Protein AF-A0AAV1I0J7-F1 (afdb_monomer_lite)

Structure (mmCIF, N/CA/C/O backbone):
data_AF-A0AAV1I0J7-F1
#
_entry.id   AF-A0AAV1I0J7-F1
#
loop_
_atom_site.group_PDB
_atom_site.id
_atom_site.type_symbol
_atom_site.label_atom_id
_atom_site.label_alt_id
_atom_site.label_comp_id
_atom_site.label_asym_id
_atom_site.label_entity_id
_atom_site.label_seq_id
_atom_site.pdbx_PDB_ins_code
_atom_site.Cartn_x
_atom_site.Cartn_y
_atom_site.Cartn_z
_atom_site.occupancy
_atom_site.B_iso_or_equiv
_atom_site.auth_seq_id
_atom_site.auth_comp_id
_atom_site.auth_asym_id
_atom_site.auth_atom_id
_atom_site.pdbx_PDB_model_num
ATOM 1 N N . MET A 1 1 ? 27.966 -8.953 -46.026 1.00 36.69 1 MET A N 1
ATOM 2 C CA . MET A 1 1 ? 26.940 -7.967 -46.433 1.00 36.69 1 MET A CA 1
ATOM 3 C C . MET A 1 1 ? 25.623 -8.701 -46.604 1.00 36.69 1 MET A C 1
ATOM 5 O O . MET A 1 1 ? 25.497 -9.375 -47.604 1.00 36.69 1 MET A O 1
ATOM 9 N N . TRP A 1 2 ? 24.710 -8.635 -45.634 1.00 26.44 2 TRP A N 1
ATOM 10 C CA . TRP A 1 2 ? 23.251 -8.721 -45.827 1.00 26.44 2 TRP A CA 1
ATOM 11 C C . TRP A 1 2 ? 22.596 -8.223 -44.525 1.00 26.44 2 TRP A C 1
ATOM 13 O O . TRP A 1 2 ? 22.422 -8.934 -43.545 1.00 26.44 2 TRP A O 1
ATOM 23 N N . LEU A 1 3 ? 22.458 -6.899 -44.524 1.00 30.62 3 LEU A N 1
ATOM 24 C CA . LEU A 1 3 ? 21.579 -5.991 -43.790 1.00 30.62 3 LEU A CA 1
ATOM 25 C C . LEU A 1 3 ? 20.693 -6.533 -42.649 1.00 30.62 3 LEU A C 1
ATOM 27 O O . LEU A 1 3 ? 19.705 -7.232 -42.850 1.00 30.62 3 LEU A O 1
ATOM 31 N N . LEU A 1 4 ? 21.017 -6.012 -41.462 1.00 37.34 4 LEU A N 1
ATOM 32 C CA . LEU A 1 4 ? 20.134 -5.556 -40.384 1.00 37.34 4 LEU A CA 1
ATOM 33 C C . LEU A 1 4 ? 18.672 -5.315 -40.823 1.00 37.34 4 LEU A C 1
ATOM 35 O O . LEU A 1 4 ? 18.365 -4.292 -41.434 1.00 37.34 4 LEU A O 1
ATOM 39 N N . ARG A 1 5 ? 17.749 -6.196 -40.419 1.00 31.19 5 ARG A N 1
ATOM 40 C CA . ARG A 1 5 ? 16.344 -5.813 -40.218 1.00 31.19 5 ARG A CA 1
ATOM 41 C C . ARG A 1 5 ? 16.178 -5.406 -38.763 1.00 31.19 5 ARG A C 1
ATOM 43 O O . ARG A 1 5 ? 16.272 -6.238 -37.865 1.00 31.19 5 ARG A O 1
ATOM 50 N N . GLY A 1 6 ? 15.972 -4.108 -38.553 1.00 31.67 6 GLY A N 1
ATOM 51 C CA . GLY A 1 6 ? 15.554 -3.565 -37.272 1.00 31.67 6 GLY A CA 1
ATOM 52 C C . GLY A 1 6 ? 14.236 -4.206 -36.859 1.00 31.67 6 GLY A C 1
ATOM 53 O O . GLY A 1 6 ? 13.225 -4.064 -37.543 1.00 31.67 6 GLY A O 1
ATOM 54 N N . SER A 1 7 ? 14.260 -4.928 -35.743 1.00 32.19 7 SER A N 1
ATOM 55 C CA . SER A 1 7 ? 13.057 -5.276 -35.003 1.00 32.19 7 SER A CA 1
ATOM 56 C C . SER A 1 7 ? 12.466 -3.973 -34.478 1.00 32.19 7 SER A C 1
ATOM 58 O O . SER A 1 7 ? 12.979 -3.394 -33.517 1.00 32.19 7 SER A O 1
ATOM 60 N N . HIS A 1 8 ? 11.443 -3.479 -35.167 1.00 31.41 8 HIS A N 1
ATOM 61 C CA . HIS A 1 8 ? 10.572 -2.433 -34.661 1.00 31.41 8 HIS A CA 1
ATOM 62 C C . HIS A 1 8 ? 10.129 -2.797 -33.236 1.00 31.41 8 HIS A C 1
ATOM 64 O O . HIS A 1 8 ? 9.762 -3.942 -32.973 1.00 31.41 8 HIS A O 1
ATOM 70 N N . ASP A 1 9 ? 10.206 -1.823 -32.325 1.00 36.09 9 ASP A N 1
ATOM 71 C CA . ASP A 1 9 ? 9.543 -1.843 -31.022 1.00 36.09 9 ASP A CA 1
ATOM 72 C C . ASP A 1 9 ? 8.027 -2.017 -31.259 1.00 36.09 9 ASP A C 1
ATOM 74 O O . ASP A 1 9 ? 7.274 -1.044 -31.295 1.00 36.09 9 ASP A O 1
ATOM 78 N N . GLU A 1 10 ? 7.558 -3.251 -31.451 1.00 32.31 10 GLU A N 1
ATOM 79 C CA . GLU A 1 10 ? 6.153 -3.572 -31.235 1.00 32.31 10 GLU A CA 1
ATOM 80 C C . GLU A 1 10 ? 5.921 -3.508 -29.726 1.00 32.31 10 GLU A C 1
ATOM 82 O O . GLU A 1 10 ? 6.266 -4.412 -28.961 1.00 32.31 10 GLU A O 1
ATOM 87 N N . GLU A 1 11 ? 5.358 -2.385 -29.276 1.00 37.00 11 GLU A N 1
ATOM 88 C CA . GLU A 1 11 ? 4.580 -2.360 -28.047 1.00 37.00 11 GLU A CA 1
ATOM 89 C C . GLU A 1 11 ? 3.632 -3.557 -28.091 1.00 37.00 11 GLU A C 1
ATOM 91 O O . GLU A 1 11 ? 2.665 -3.560 -28.852 1.00 37.00 11 GLU A O 1
ATOM 96 N N . VAL A 1 12 ? 3.901 -4.573 -27.269 1.00 35.97 12 VAL A N 1
ATOM 97 C CA . VAL A 1 12 ? 2.934 -5.626 -26.967 1.00 35.97 12 VAL A CA 1
ATOM 98 C C . VAL A 1 12 ? 1.744 -4.936 -26.298 1.00 35.97 12 VAL A C 1
ATOM 100 O O . VAL A 1 12 ? 1.682 -4.798 -25.072 1.00 35.97 12 VAL A O 1
ATOM 103 N N . ARG A 1 13 ? 0.817 -4.433 -27.121 1.00 38.06 13 ARG A N 1
ATOM 104 C CA . ARG A 1 13 ? -0.533 -4.063 -26.719 1.00 38.06 13 ARG A CA 1
ATOM 105 C C . ARG A 1 13 ? -1.178 -5.366 -26.296 1.00 38.06 13 ARG A C 1
ATOM 107 O O . ARG A 1 13 ? -1.656 -6.133 -27.125 1.00 38.06 13 ARG A O 1
ATOM 114 N N . LEU A 1 14 ? -1.130 -5.642 -24.997 1.00 44.22 14 LEU A N 1
ATOM 115 C CA . LEU A 1 14 ? -1.990 -6.664 -24.427 1.00 44.22 14 LEU A CA 1
ATOM 116 C C . LEU A 1 14 ? -3.421 -6.315 -24.856 1.00 44.22 14 LEU A C 1
ATOM 118 O O . LEU A 1 14 ? -3.793 -5.141 -24.739 1.00 44.22 14 LEU A O 1
ATOM 122 N N . PRO A 1 15 ? -4.190 -7.274 -25.396 1.00 39.62 15 PRO A N 1
ATOM 123 C CA . PRO A 1 15 ? -5.566 -7.014 -25.767 1.00 39.62 15 PRO A CA 1
ATOM 124 C C . PRO A 1 15 ? -6.278 -6.466 -24.532 1.00 39.62 15 PRO A C 1
ATOM 126 O O . PRO A 1 15 ? -6.319 -7.113 -23.485 1.00 39.62 15 PRO A O 1
ATOM 129 N N . VAL A 1 16 ? -6.779 -5.235 -24.643 1.00 48.56 16 VAL A N 1
ATOM 130 C CA . VAL A 1 16 ? -7.761 -4.716 -23.693 1.00 48.56 16 VAL A CA 1
ATOM 131 C C . VAL A 1 16 ? -8.901 -5.732 -23.723 1.00 48.56 16 VAL A C 1
ATOM 133 O O . VAL A 1 16 ? -9.311 -6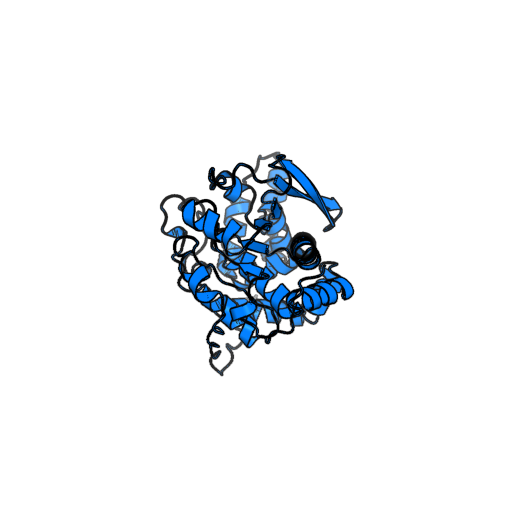.099 -24.829 1.00 48.56 16 VAL A O 1
ATOM 136 N N . PRO A 1 17 ? -9.357 -6.267 -22.577 1.00 44.06 17 PRO A N 1
ATOM 137 C CA . PRO A 1 17 ? -10.441 -7.237 -22.583 1.00 44.06 17 PRO A CA 1
ATOM 138 C C . PRO A 1 17 ? -11.595 -6.690 -23.428 1.00 44.06 17 PRO A C 1
ATOM 140 O O . PRO A 1 17 ? -11.995 -5.539 -23.272 1.00 44.06 17 PRO A O 1
ATOM 143 N N . ALA A 1 18 ? -12.081 -7.509 -24.366 1.00 44.94 18 ALA A N 1
ATOM 144 C CA . ALA A 1 18 ? -13.156 -7.141 -25.289 1.00 44.94 18 ALA A CA 1
ATOM 145 C C . ALA A 1 18 ? -14.482 -6.845 -24.561 1.00 44.94 18 ALA A C 1
ATOM 147 O O . ALA A 1 18 ? -15.392 -6.264 -25.144 1.00 44.94 18 ALA A O 1
ATOM 148 N N . VAL A 1 19 ? -14.573 -7.229 -23.285 1.00 47.84 19 VAL A N 1
ATOM 149 C CA . VAL A 1 19 ? -15.673 -6.899 -22.385 1.00 47.84 19 VAL A CA 1
ATOM 150 C C . VAL A 1 19 ? -15.264 -5.677 -21.554 1.00 47.84 19 VAL A C 1
ATOM 152 O O . VAL A 1 19 ? -14.222 -5.732 -20.890 1.00 47.84 19 VAL A O 1
ATOM 155 N N . PRO A 1 20 ? -16.043 -4.578 -21.575 1.00 60.25 20 PRO A N 1
ATOM 156 C CA . PRO A 1 20 ? -15.829 -3.447 -20.684 1.00 60.25 20 PRO A CA 1
ATOM 157 C C . PRO A 1 20 ? -15.766 -3.932 -19.237 1.00 60.25 20 PRO A C 1
ATOM 159 O O . PRO A 1 20 ? -16.572 -4.759 -18.819 1.00 60.25 20 PRO A O 1
ATOM 162 N N . PHE A 1 21 ? -14.800 -3.429 -18.473 1.00 68.56 21 PHE A N 1
ATOM 163 C CA . PHE A 1 21 ? -14.796 -3.661 -17.037 1.00 68.56 21 PHE A CA 1
ATOM 164 C C . PHE A 1 21 ? -16.047 -3.004 -16.442 1.00 68.56 21 PHE A C 1
ATOM 166 O O . PHE A 1 21 ? -16.192 -1.785 -16.526 1.00 68.56 21 PHE A O 1
ATOM 173 N N . GLU A 1 22 ? -16.948 -3.809 -15.889 1.00 77.00 22 GLU A N 1
ATOM 174 C CA . GLU A 1 22 ? -18.163 -3.320 -15.247 1.00 77.00 22 GLU A CA 1
ATOM 175 C C . GLU A 1 22 ? -17.810 -2.831 -13.837 1.00 77.00 22 GLU A C 1
ATOM 177 O O . GLU A 1 22 ? -17.341 -3.599 -12.995 1.00 77.00 22 GLU A O 1
ATOM 182 N N . GLU A 1 23 ? -17.943 -1.522 -13.612 1.00 79.56 23 GLU A N 1
ATOM 183 C CA . GLU A 1 23 ? -17.658 -0.909 -12.315 1.00 79.56 23 GLU A CA 1
ATOM 184 C C . GLU A 1 23 ? -18.733 -1.328 -11.301 1.00 79.56 23 GLU A C 1
ATOM 186 O O . GLU A 1 23 ? -19.925 -1.105 -11.510 1.00 79.56 23 GLU A O 1
ATOM 191 N N . VAL A 1 24 ? -18.306 -1.917 -10.184 1.00 84.94 24 VAL A N 1
ATOM 192 C CA . VAL A 1 24 ? -19.196 -2.308 -9.087 1.00 84.94 24 VAL A CA 1
ATOM 193 C C . VAL A 1 24 ? -19.423 -1.099 -8.181 1.00 84.94 24 VAL A C 1
ATOM 195 O O . VAL A 1 24 ? -18.472 -0.461 -7.718 1.00 84.94 24 VAL A O 1
ATOM 198 N N . ALA A 1 25 ? -20.691 -0.776 -7.921 1.00 86.62 25 ALA A N 1
ATOM 199 C CA . ALA A 1 25 ? -21.055 0.304 -7.010 1.00 86.62 25 ALA A CA 1
ATOM 200 C C . ALA A 1 25 ? -20.568 0.007 -5.575 1.00 86.62 25 ALA A C 1
ATOM 202 O O . ALA A 1 25 ? -20.603 -1.148 -5.143 1.00 86.62 25 ALA A O 1
ATOM 203 N N . PRO A 1 26 ? -20.131 1.027 -4.812 1.00 88.00 26 PRO A N 1
ATOM 204 C CA . PRO A 1 26 ? -19.704 0.821 -3.435 1.00 88.00 26 PRO A CA 1
ATOM 205 C C . PRO A 1 26 ? -20.870 0.347 -2.564 1.00 88.00 26 PRO A C 1
ATOM 207 O O . PRO A 1 26 ? -21.997 0.829 -2.689 1.00 88.00 26 PRO A O 1
ATOM 210 N N . ILE A 1 27 ? -20.574 -0.565 -1.643 1.00 89.94 27 ILE A N 1
ATOM 211 C CA . ILE A 1 27 ? -21.533 -1.036 -0.643 1.00 89.94 27 ILE A CA 1
ATOM 212 C C . ILE A 1 27 ? -21.792 0.110 0.338 1.00 89.94 27 ILE A C 1
ATOM 214 O O . ILE A 1 27 ? -20.838 0.700 0.849 1.00 89.94 27 ILE A O 1
ATOM 218 N N . SER A 1 28 ? -23.064 0.417 0.609 1.00 90.12 28 SER A N 1
ATOM 219 C CA . SER A 1 28 ? -23.415 1.399 1.639 1.00 90.12 28 SER A CA 1
ATOM 220 C C . SER A 1 28 ? -23.172 0.824 3.031 1.00 90.12 28 SER A C 1
ATOM 222 O O . SER A 1 28 ? -23.538 -0.319 3.318 1.00 90.12 28 SER A O 1
ATOM 224 N N . LEU A 1 29 ? -22.547 1.623 3.889 1.00 91.19 29 LEU A N 1
ATOM 225 C CA . LEU A 1 29 ? -22.103 1.228 5.215 1.00 91.19 29 LEU A CA 1
ATOM 226 C C . LEU A 1 29 ? -22.780 2.054 6.317 1.00 91.19 29 LEU A C 1
ATOM 228 O O . LEU A 1 29 ? -23.106 3.227 6.118 1.00 91.19 29 LEU A O 1
ATOM 232 N N . PRO A 1 30 ? -22.905 1.504 7.541 1.00 86.06 30 PRO A N 1
ATOM 233 C CA . PRO A 1 30 ? -23.461 2.236 8.681 1.00 86.06 30 PRO A CA 1
ATOM 234 C C . PRO A 1 30 ? -22.705 3.530 9.022 1.00 86.06 30 PRO A C 1
ATOM 236 O O . PRO A 1 30 ? -23.296 4.480 9.535 1.00 86.06 30 PRO A O 1
ATOM 239 N N . ASN A 1 31 ? -21.401 3.580 8.736 1.00 85.25 31 ASN A N 1
ATOM 240 C CA . ASN A 1 31 ? -20.538 4.726 9.017 1.00 85.25 31 ASN A CA 1
ATOM 241 C C . ASN A 1 31 ? -20.449 5.739 7.860 1.00 85.25 31 ASN A C 1
ATOM 243 O O . ASN A 1 31 ? -19.751 6.742 8.012 1.00 85.25 31 ASN A O 1
ATOM 247 N N . ASP A 1 32 ? -21.181 5.551 6.752 1.00 86.19 32 ASP A N 1
ATOM 248 C CA . ASP A 1 32 ? -21.145 6.450 5.585 1.00 86.19 32 ASP A CA 1
ATOM 249 C C . ASP A 1 32 ? -21.433 7.910 5.956 1.00 86.19 32 ASP A C 1
ATOM 251 O O . ASP A 1 32 ? -20.795 8.827 5.446 1.00 86.19 32 ASP A O 1
ATOM 255 N N . ARG A 1 33 ? -22.351 8.147 6.901 1.00 82.88 33 ARG A N 1
ATOM 256 C CA . ARG A 1 33 ? -22.665 9.509 7.366 1.00 82.88 33 ARG A CA 1
ATOM 257 C C . ARG A 1 33 ? -21.471 10.199 8.021 1.00 82.88 33 ARG A C 1
ATOM 259 O O . ARG A 1 33 ? -21.319 11.404 7.866 1.00 82.88 33 ARG A O 1
ATOM 266 N N . VAL A 1 34 ? -20.645 9.450 8.753 1.00 82.12 34 VAL A N 1
ATOM 267 C CA . VAL A 1 34 ? -19.447 9.983 9.420 1.00 82.12 34 VAL A CA 1
ATOM 268 C C . VAL A 1 34 ? -18.333 10.180 8.397 1.00 82.12 34 VAL A C 1
ATOM 270 O O . VAL A 1 34 ? -17.681 11.218 8.389 1.00 82.12 34 VAL A O 1
ATOM 273 N N . THR A 1 35 ? -18.145 9.231 7.477 1.00 82.69 35 THR A N 1
ATOM 274 C CA . THR A 1 35 ? -17.102 9.350 6.446 1.00 82.69 35 THR A CA 1
ATOM 275 C C . THR A 1 35 ? -17.375 10.497 5.467 1.00 82.69 35 THR A C 1
ATOM 277 O O . THR A 1 35 ? -16.435 11.162 5.039 1.00 82.69 35 THR A O 1
ATOM 280 N N . GLN A 1 36 ? -18.645 10.807 5.183 1.00 83.62 36 GLN A N 1
ATOM 281 C CA . GLN A 1 36 ? -19.048 11.965 4.374 1.00 83.62 36 GLN A CA 1
ATOM 282 C C . GLN A 1 36 ? -18.713 13.319 5.021 1.00 83.62 36 GLN A C 1
ATOM 284 O O . GLN A 1 36 ? -18.560 14.305 4.302 1.00 83.62 36 GLN A O 1
ATOM 289 N N . GLN A 1 37 ? -18.564 13.384 6.350 1.00 83.94 37 GLN A N 1
ATOM 290 C CA . GLN A 1 37 ? -18.159 14.612 7.049 1.00 83.94 37 GLN A CA 1
ATOM 291 C C . GLN A 1 37 ? -16.670 14.935 6.849 1.00 83.94 37 GLN A C 1
ATOM 293 O O . GLN A 1 37 ? -16.276 16.088 6.990 1.00 83.94 37 GLN A O 1
ATOM 298 N N . LEU A 1 38 ? -15.854 13.950 6.454 1.00 84.81 38 LEU A N 1
ATOM 299 C CA . LEU A 1 38 ? -14.406 14.075 6.239 1.00 84.81 38 LEU A CA 1
ATOM 300 C C . LEU A 1 38 ? -14.057 14.596 4.832 1.00 84.81 38 LEU A C 1
ATOM 302 O O . LEU A 1 38 ? -13.140 14.104 4.173 1.00 84.81 38 LEU A O 1
ATOM 306 N N . SER A 1 39 ? -14.822 15.570 4.341 1.00 81.25 39 SER A N 1
ATOM 307 C CA . SER A 1 39 ? -14.752 16.059 2.958 1.00 81.25 39 SER A CA 1
ATOM 308 C C . SER A 1 39 ? -13.403 16.686 2.561 1.00 81.25 39 SER A C 1
ATOM 310 O O . SER A 1 39 ? -13.023 16.614 1.387 1.00 81.25 39 SER A O 1
ATOM 312 N N . SER A 1 40 ? -12.646 17.260 3.505 1.00 85.25 40 SER A N 1
ATOM 313 C CA . SER A 1 40 ? -11.303 17.796 3.239 1.00 85.25 40 SER A CA 1
ATOM 314 C C . SER A 1 40 ? -10.230 16.704 3.208 1.00 85.25 40 SER A C 1
ATOM 316 O O . SER A 1 40 ? -9.230 16.845 2.490 1.00 85.25 40 SER A O 1
ATOM 318 N N . ILE A 1 41 ? -10.452 15.581 3.908 1.00 89.44 41 ILE A N 1
ATOM 319 C CA . ILE A 1 41 ? -9.616 14.387 3.787 1.00 89.44 41 ILE A CA 1
ATOM 320 C C . ILE A 1 41 ? -9.976 13.709 2.466 1.00 89.44 41 ILE A C 1
ATOM 322 O O . ILE A 1 41 ? -10.805 12.805 2.369 1.00 89.44 41 ILE A O 1
ATOM 326 N N . ARG A 1 42 ? -9.329 14.171 1.397 1.00 90.31 42 ARG A N 1
ATOM 327 C CA . ARG A 1 42 ? -9.601 13.678 0.047 1.00 90.31 42 ARG A CA 1
ATOM 328 C C . ARG A 1 42 ? -9.441 12.166 -0.038 1.00 90.31 42 ARG A C 1
ATOM 330 O O . ARG A 1 42 ? -8.561 11.571 0.587 1.00 90.31 42 ARG A O 1
ATOM 337 N N . ASN A 1 43 ? -10.246 11.558 -0.907 1.00 92.38 43 ASN A N 1
ATOM 338 C CA . ASN A 1 43 ? -10.171 10.132 -1.223 1.00 92.38 43 ASN A CA 1
ATOM 339 C C . ASN A 1 43 ? -10.369 9.207 -0.004 1.00 92.38 43 ASN A C 1
ATOM 341 O O . ASN A 1 43 ? -9.964 8.043 -0.054 1.00 92.38 43 ASN A O 1
ATOM 345 N N . PHE A 1 44 ? -10.953 9.723 1.081 1.00 94.44 44 PHE A N 1
ATOM 346 C CA . PHE A 1 44 ? -11.252 8.964 2.285 1.00 94.44 44 PHE A CA 1
ATOM 347 C C . PHE A 1 44 ? -12.390 7.972 2.040 1.00 94.44 44 PHE A C 1
ATOM 349 O O . PHE A 1 44 ? -13.410 8.323 1.448 1.00 94.44 44 PHE A O 1
ATOM 356 N N . ARG A 1 45 ? -12.209 6.727 2.483 1.00 94.44 45 ARG A N 1
ATOM 357 C CA . ARG A 1 45 ? -13.268 5.712 2.536 1.00 94.44 45 ARG A CA 1
ATOM 358 C C . ARG A 1 45 ? -12.886 4.542 3.430 1.00 94.44 45 ARG A C 1
ATOM 360 O O . ARG A 1 45 ? -11.707 4.227 3.599 1.00 94.44 45 ARG A O 1
ATOM 367 N N . ASP A 1 46 ? -13.914 3.866 3.918 1.00 96.50 46 ASP A N 1
ATOM 368 C CA . ASP A 1 46 ? -13.816 2.552 4.543 1.00 96.50 46 ASP A CA 1
ATOM 369 C C . ASP A 1 46 ? -13.606 1.472 3.473 1.00 96.50 46 ASP A C 1
ATOM 371 O O . ASP A 1 46 ? -14.313 1.442 2.456 1.00 96.50 46 ASP A O 1
ATOM 375 N N . LEU A 1 47 ? -12.635 0.583 3.688 1.00 96.06 47 LEU A N 1
ATOM 376 C CA . LEU A 1 47 ? -12.340 -0.494 2.746 1.00 96.06 47 LEU A CA 1
ATOM 377 C C . LEU A 1 47 ? -13.448 -1.562 2.710 1.00 96.06 47 LEU A C 1
ATOM 379 O O . LEU A 1 47 ? -13.570 -2.266 1.708 1.00 96.06 47 LEU A O 1
ATOM 383 N N . ALA A 1 48 ? -14.303 -1.639 3.736 1.00 96.25 48 ALA A N 1
ATOM 384 C CA . ALA A 1 48 ? -15.498 -2.486 3.737 1.00 96.25 48 ALA A CA 1
ATOM 385 C C . ALA A 1 48 ? -16.489 -2.127 2.622 1.00 96.25 48 ALA A C 1
ATOM 387 O O . ALA A 1 48 ? -17.225 -2.988 2.147 1.00 96.25 48 ALA A O 1
ATOM 388 N N . SER A 1 49 ? -16.449 -0.890 2.113 1.00 95.19 49 SER A N 1
ATOM 389 C CA . SER A 1 49 ? -17.309 -0.472 0.996 1.00 95.19 49 SER A CA 1
ATOM 390 C C . SER A 1 49 ? -16.943 -1.154 -0.329 1.00 95.19 49 SER A C 1
ATOM 392 O O . SER A 1 49 ? -17.699 -1.058 -1.293 1.00 95.19 49 SER A O 1
ATOM 394 N N . ALA A 1 50 ? -15.786 -1.822 -0.388 1.00 94.12 50 ALA A N 1
ATOM 395 C CA . ALA A 1 50 ? -15.334 -2.593 -1.540 1.00 94.12 50 ALA A CA 1
ATOM 396 C C . ALA A 1 50 ? -15.629 -4.093 -1.421 1.00 94.12 50 ALA A C 1
ATOM 398 O O . ALA A 1 50 ? -15.662 -4.777 -2.433 1.00 94.12 50 ALA A O 1
ATOM 399 N N . CYS A 1 51 ? -15.795 -4.636 -0.212 1.00 90.44 51 CYS A N 1
ATOM 400 C CA . CYS A 1 51 ? -15.990 -6.070 -0.022 1.00 90.44 51 CYS A CA 1
ATOM 401 C C . CYS A 1 51 ? -16.798 -6.350 1.246 1.00 90.44 51 CYS A C 1
ATOM 403 O O . CYS A 1 51 ? -16.365 -6.016 2.348 1.00 90.44 51 CYS A O 1
ATOM 405 N N . THR A 1 52 ? -17.920 -7.058 1.094 1.00 88.44 52 THR A N 1
ATOM 406 C CA . THR A 1 52 ? -18.840 -7.417 2.191 1.00 88.44 52 THR A CA 1
ATOM 407 C C . THR A 1 52 ? -18.211 -8.299 3.267 1.00 88.44 52 THR A C 1
ATOM 409 O O . THR A 1 52 ? -18.750 -8.404 4.364 1.00 88.44 52 THR A O 1
ATOM 412 N N . SER A 1 53 ? -17.082 -8.949 2.973 1.00 91.31 53 SER A N 1
ATOM 413 C CA . SER A 1 53 ? -16.380 -9.772 3.957 1.00 91.31 53 SER A CA 1
ATOM 414 C C . SER A 1 53 ? -15.659 -8.943 5.023 1.00 91.31 53 SER A C 1
ATOM 416 O O . SER A 1 53 ? -15.335 -9.481 6.073 1.00 91.31 53 SER A O 1
ATOM 418 N N . ILE A 1 54 ? -15.394 -7.656 4.788 1.00 95.75 54 ILE A N 1
ATOM 419 C CA . ILE A 1 54 ? -14.715 -6.795 5.759 1.00 95.75 54 ILE A CA 1
ATOM 420 C C . ILE A 1 54 ? -15.765 -6.141 6.659 1.00 95.75 54 ILE A C 1
ATOM 422 O O . ILE A 1 54 ? -16.738 -5.559 6.184 1.00 95.75 54 ILE A O 1
ATOM 426 N N . THR A 1 55 ? -15.545 -6.201 7.971 1.00 95.38 55 THR A N 1
ATOM 427 C CA . THR A 1 55 ? -16.387 -5.516 8.954 1.00 95.38 55 THR A CA 1
ATOM 428 C C . THR A 1 55 ? -16.190 -4.001 8.830 1.00 95.38 55 THR A C 1
ATOM 430 O O . THR A 1 55 ? -15.043 -3.541 8.904 1.00 95.38 55 THR A O 1
ATOM 433 N N . PRO A 1 56 ? -17.268 -3.208 8.694 1.00 95.56 56 PRO A N 1
ATOM 434 C CA . PRO A 1 56 ? -17.169 -1.753 8.641 1.00 95.56 56 PRO A CA 1
ATOM 435 C C . PRO A 1 56 ? -16.492 -1.172 9.886 1.00 95.56 56 PRO A C 1
ATOM 437 O O . PRO A 1 56 ? -16.670 -1.660 11.002 1.00 95.56 56 PRO A O 1
ATOM 440 N N . GLY A 1 57 ? -15.726 -0.104 9.695 1.00 94.19 57 GLY A N 1
ATOM 441 C CA . GLY A 1 57 ? -15.087 0.668 10.755 1.00 94.19 57 GLY A CA 1
ATOM 442 C C . GLY A 1 57 ? -13.707 0.172 11.184 1.00 94.19 57 GLY A C 1
ATOM 443 O O . GLY A 1 57 ? -13.122 0.749 12.092 1.00 94.19 57 GLY A O 1
ATOM 444 N N . LYS A 1 58 ? -13.172 -0.888 10.568 1.00 94.25 58 LYS A N 1
ATOM 445 C CA . LYS A 1 58 ? -11.880 -1.478 10.968 1.00 94.25 58 LYS A CA 1
ATOM 446 C C . LYS A 1 58 ? -10.688 -0.918 10.203 1.00 94.25 58 LYS A C 1
ATOM 448 O O . LYS A 1 58 ? -9.596 -0.804 10.757 1.00 94.25 58 LYS A O 1
ATOM 453 N N . ILE A 1 59 ? -10.870 -0.603 8.925 1.00 97.31 59 ILE A N 1
ATOM 454 C CA . ILE A 1 59 ? -9.764 -0.212 8.061 1.00 97.31 59 ILE A CA 1
ATOM 455 C C . ILE A 1 59 ? -10.199 0.834 7.040 1.00 97.31 59 ILE A C 1
ATOM 457 O O . ILE A 1 59 ? -11.134 0.645 6.264 1.00 97.31 59 ILE A O 1
ATOM 461 N N . PHE A 1 60 ? -9.459 1.934 7.010 1.00 97.75 60 PHE A N 1
ATOM 462 C CA . PHE A 1 60 ? -9.728 3.067 6.141 1.00 97.75 60 PHE A CA 1
ATOM 463 C C . PHE A 1 60 ? -8.523 3.377 5.260 1.00 97.75 60 PHE A C 1
ATOM 465 O O . PHE A 1 60 ? -7.367 3.102 5.596 1.00 97.75 60 PHE A O 1
ATOM 472 N N . ARG A 1 61 ? -8.800 4.007 4.122 1.00 97.25 61 ARG A N 1
ATOM 473 C CA . ARG A 1 61 ? -7.784 4.545 3.217 1.00 97.25 61 ARG A CA 1
ATOM 474 C C . ARG A 1 61 ? -8.102 5.985 2.858 1.00 97.25 61 ARG A C 1
ATOM 476 O O . ARG A 1 61 ? -9.272 6.334 2.729 1.00 97.25 61 ARG A O 1
ATOM 483 N N . CYS A 1 62 ? -7.076 6.804 2.647 1.00 95.50 62 CYS A N 1
ATOM 484 C CA . CYS A 1 62 ? -7.253 8.203 2.250 1.00 95.50 62 CYS A CA 1
ATOM 485 C C . CYS A 1 62 ? -6.025 8.814 1.558 1.00 95.50 62 CYS A C 1
ATOM 487 O O . CYS A 1 62 ? -4.983 8.166 1.405 1.00 95.50 62 CYS A O 1
ATOM 489 N N . ALA A 1 63 ? -6.162 10.059 1.090 1.00 92.94 63 ALA A N 1
ATOM 490 C CA . ALA A 1 63 ? -5.037 10.954 0.820 1.00 92.94 63 ALA A CA 1
ATOM 491 C C . ALA A 1 63 ? -4.413 11.462 2.131 1.00 92.94 63 ALA A C 1
ATOM 493 O O . ALA A 1 63 ? -4.971 11.253 3.202 1.00 92.94 63 ALA A O 1
ATOM 494 N N . CYS A 1 64 ? -3.263 12.136 2.047 1.00 91.81 64 CYS A N 1
ATOM 495 C CA . CYS A 1 64 ? -2.560 12.647 3.225 1.00 91.81 64 CYS A CA 1
ATOM 496 C C . CYS A 1 64 ? -3.494 13.517 4.098 1.00 91.81 64 CYS A C 1
ATOM 498 O O . CYS A 1 64 ? -3.924 14.574 3.629 1.00 91.81 64 CYS A O 1
ATOM 500 N N . PRO A 1 65 ? -3.796 13.115 5.350 1.00 91.25 65 PRO A N 1
ATOM 501 C CA . PRO A 1 65 ? -4.756 13.822 6.196 1.00 91.25 65 PRO A CA 1
ATOM 502 C C . PRO A 1 65 ? -4.140 15.024 6.927 1.00 91.25 65 PRO A C 1
ATOM 504 O O . PRO A 1 65 ? -4.847 15.761 7.597 1.00 91.25 65 PRO A O 1
ATOM 507 N N . TYR A 1 66 ? -2.829 15.261 6.816 1.00 88.19 66 TYR A N 1
ATOM 508 C CA . TYR A 1 66 ? -2.115 16.259 7.630 1.00 88.19 66 TYR A CA 1
ATOM 509 C C . TYR A 1 66 ? -2.462 17.716 7.336 1.00 88.19 66 TYR A C 1
ATOM 511 O O . TYR A 1 66 ? -2.055 18.595 8.085 1.00 88.19 66 TYR A O 1
ATOM 519 N N . GLN A 1 67 ? -3.189 17.975 6.253 1.00 81.25 67 GLN A N 1
ATOM 520 C CA . GLN A 1 67 ? -3.686 19.305 5.903 1.00 81.25 67 GLN A CA 1
ATOM 521 C C . GLN A 1 67 ? -5.192 19.453 6.165 1.00 81.25 67 GLN A C 1
ATOM 523 O O . GLN A 1 67 ? -5.764 20.486 5.828 1.00 81.25 67 GLN A O 1
ATOM 528 N N . ALA A 1 68 ? -5.839 18.426 6.723 1.00 85.62 68 ALA A N 1
ATOM 529 C CA . ALA A 1 68 ? -7.252 18.476 7.062 1.00 85.62 68 ALA A CA 1
ATOM 530 C C . ALA A 1 68 ? -7.512 19.430 8.232 1.00 85.62 68 ALA A C 1
ATOM 532 O O . ALA A 1 68 ? -6.613 19.751 9.017 1.00 85.62 68 ALA A O 1
ATOM 533 N N . SER A 1 69 ? -8.761 19.877 8.353 1.00 85.12 69 SER A N 1
ATOM 534 C CA . SER A 1 69 ? -9.173 20.691 9.492 1.00 85.12 69 SER A CA 1
ATOM 535 C C . SER A 1 69 ? -9.038 19.900 10.800 1.00 85.12 69 SER A C 1
ATOM 537 O O . SER A 1 69 ? -9.201 18.678 10.823 1.00 85.12 69 SER A O 1
ATOM 539 N N . CYS A 1 70 ? -8.764 20.585 11.913 1.00 81.81 70 CYS A N 1
ATOM 540 C CA . CYS A 1 70 ? -8.659 19.907 13.207 1.00 81.81 70 CYS A CA 1
ATOM 541 C C . CYS A 1 70 ? -9.957 19.198 13.614 1.00 81.81 70 CYS A C 1
ATOM 543 O O . CYS A 1 70 ? -9.875 18.107 14.160 1.00 81.81 70 CYS A O 1
ATOM 545 N N . GLY A 1 71 ? -11.135 19.729 13.263 1.00 84.56 71 GLY A N 1
ATOM 546 C CA . GLY A 1 71 ? -12.413 19.054 13.525 1.00 84.56 71 GLY A CA 1
ATOM 547 C C . GLY A 1 71 ? -12.589 17.744 12.743 1.00 84.56 71 GLY A C 1
ATOM 548 O O . GLY A 1 71 ? -13.128 16.769 13.265 1.00 84.56 71 GLY A O 1
ATOM 549 N N . GLU A 1 72 ? -12.088 17.665 11.508 1.00 86.75 72 GLU A N 1
ATOM 550 C CA . GLU A 1 72 ? -12.112 16.413 10.737 1.00 86.75 72 GLU A CA 1
ATOM 551 C C . GLU A 1 72 ? -11.066 15.415 11.233 1.00 86.75 72 GLU A C 1
ATOM 553 O O . GLU A 1 72 ? -11.331 14.214 11.262 1.00 86.75 72 GLU A O 1
ATOM 558 N N . LEU A 1 73 ? -9.897 15.889 11.675 1.00 86.50 73 LEU A N 1
ATOM 559 C CA . LEU A 1 73 ? -8.931 15.036 12.369 1.00 86.50 73 LEU A CA 1
ATOM 560 C C . LEU A 1 73 ? -9.508 14.511 13.688 1.00 86.50 73 LEU A C 1
ATOM 562 O O . LEU A 1 73 ? -9.377 13.327 13.968 1.00 86.50 73 LEU A O 1
ATOM 566 N N . GLU A 1 74 ? -10.215 15.332 14.460 1.00 85.44 74 GLU A N 1
ATOM 567 C CA . GLU A 1 74 ? -10.937 14.883 15.656 1.00 85.44 74 GLU A CA 1
ATOM 568 C C . GLU A 1 74 ? -12.027 13.864 15.314 1.00 85.44 74 GLU A C 1
ATOM 570 O O . GLU A 1 74 ? -12.165 12.868 16.015 1.00 85.44 74 GLU A O 1
ATOM 575 N N . THR A 1 75 ? -12.758 14.045 14.214 1.00 87.00 75 THR A N 1
ATOM 576 C CA . THR A 1 75 ? -13.752 13.062 13.747 1.00 87.00 75 THR A CA 1
ATOM 577 C C . THR A 1 75 ? -13.084 11.731 13.382 1.00 87.00 75 THR A C 1
ATOM 579 O O . THR A 1 75 ? -13.562 10.661 13.762 1.00 87.00 75 THR A O 1
ATOM 582 N N . LEU A 1 76 ? -11.939 11.774 12.695 1.00 88.38 76 LEU A N 1
ATOM 583 C CA . LEU A 1 76 ? -11.151 10.588 12.361 1.00 88.38 76 LEU A CA 1
ATOM 584 C C . LEU A 1 76 ? -10.653 9.858 13.621 1.00 88.38 76 LEU A C 1
ATOM 586 O O . LEU A 1 76 ? -10.777 8.640 13.723 1.00 88.38 76 LEU A O 1
ATOM 590 N N . LEU A 1 77 ? -10.092 10.598 14.575 1.00 87.94 77 LEU A N 1
ATOM 591 C CA . LEU A 1 77 ? -9.460 10.030 15.766 1.00 87.94 77 LEU A CA 1
ATOM 592 C C . LEU A 1 77 ? -10.488 9.584 16.814 1.00 87.94 77 LEU A C 1
ATOM 594 O O . LEU A 1 77 ? -10.354 8.503 17.377 1.00 87.94 77 LEU A O 1
ATOM 598 N N . ASN A 1 78 ? -11.532 10.382 17.041 1.00 87.56 78 ASN A N 1
ATOM 599 C CA . ASN A 1 78 ? -12.493 10.172 18.122 1.00 87.56 78 ASN A CA 1
ATOM 600 C C . ASN A 1 78 ? -13.754 9.454 17.632 1.00 87.56 78 ASN A C 1
ATOM 602 O O . ASN A 1 78 ? -14.152 8.451 18.215 1.00 87.56 78 ASN A O 1
ATOM 606 N N . SER A 1 79 ? -14.390 9.937 16.558 1.00 87.50 79 SER A N 1
ATOM 607 C CA . SER A 1 79 ? -15.667 9.373 16.087 1.00 87.50 79 SER A CA 1
ATOM 608 C C . SER A 1 79 ? -15.487 8.049 15.349 1.00 87.50 79 SER A C 1
ATOM 610 O O . SER A 1 79 ? -16.301 7.144 15.516 1.00 87.50 79 SER A O 1
ATOM 612 N N . LEU A 1 80 ? -14.426 7.919 14.546 1.00 90.56 80 LEU A N 1
ATOM 613 C CA . LEU A 1 80 ? -14.056 6.651 13.904 1.00 90.56 80 LEU A CA 1
ATOM 614 C C . LEU A 1 80 ? -13.086 5.814 14.751 1.00 90.56 80 LEU A C 1
ATOM 616 O O . LEU A 1 80 ? -12.793 4.678 14.382 1.00 90.56 80 LEU A O 1
ATOM 620 N N . GLY A 1 81 ? -12.596 6.355 15.871 1.00 90.94 81 GLY A N 1
ATOM 621 C CA . GLY A 1 81 ? -11.719 5.647 16.802 1.00 90.94 81 GLY A CA 1
ATOM 622 C C . GLY A 1 81 ? -10.355 5.277 16.217 1.00 90.94 81 GLY A C 1
ATOM 623 O O . GLY A 1 81 ? -9.762 4.292 16.652 1.00 90.94 81 GLY A O 1
ATOM 624 N N . VAL A 1 82 ? -9.868 5.993 15.197 1.00 92.62 82 VAL A N 1
ATOM 625 C CA . VAL A 1 82 ? -8.599 5.654 14.541 1.00 92.62 82 VAL A CA 1
ATOM 626 C C . VAL A 1 82 ? -7.431 5.940 15.477 1.00 92.62 82 VAL A C 1
ATOM 628 O O . VAL A 1 82 ? -7.115 7.090 15.769 1.00 92.62 82 VAL A O 1
ATOM 631 N N . GLN A 1 83 ? -6.735 4.878 15.877 1.00 90.44 83 GLN A N 1
ATOM 632 C CA . GLN A 1 83 ? -5.550 4.967 16.737 1.00 90.44 83 GLN A CA 1
ATOM 633 C C . GLN A 1 83 ? -4.243 4.850 15.947 1.00 90.44 83 GLN A C 1
ATOM 635 O O . GLN A 1 83 ? -3.181 5.260 16.424 1.00 90.44 83 GLN A O 1
ATOM 640 N N . ARG A 1 84 ? -4.305 4.321 14.714 1.00 94.75 84 ARG A N 1
ATOM 641 C CA . ARG A 1 84 ? -3.125 4.100 13.869 1.00 94.75 84 ARG A CA 1
ATOM 642 C C . ARG A 1 84 ? -3.244 4.731 12.498 1.00 94.75 84 ARG A C 1
ATOM 644 O O . ARG A 1 84 ? -4.183 4.475 11.745 1.00 94.75 84 ARG A O 1
ATOM 651 N N . LEU A 1 85 ? -2.208 5.488 12.159 1.00 96.25 85 LEU A N 1
ATOM 652 C CA . LEU A 1 85 ? -1.964 6.028 10.833 1.00 96.25 85 LEU A CA 1
ATOM 653 C C . LEU A 1 85 ? -0.759 5.330 10.208 1.00 96.25 85 LEU A C 1
ATOM 655 O O . LEU A 1 85 ? 0.325 5.341 10.782 1.00 96.25 85 LEU A O 1
ATOM 659 N N . VAL A 1 86 ? -0.918 4.769 9.013 1.00 98.00 86 VAL A N 1
ATOM 660 C CA . VAL A 1 86 ? 0.190 4.190 8.244 1.00 98.00 86 VAL A CA 1
ATOM 661 C C . VAL A 1 86 ? 0.508 5.099 7.060 1.00 98.00 86 VAL A C 1
ATOM 663 O O . VAL A 1 86 ? -0.242 5.167 6.084 1.00 98.00 86 VAL A O 1
ATOM 666 N N . ASP A 1 87 ? 1.628 5.812 7.160 1.00 97.00 87 ASP A N 1
ATOM 667 C CA . ASP A 1 87 ? 2.089 6.763 6.152 1.00 97.00 87 ASP A CA 1
ATOM 668 C C . ASP A 1 87 ? 3.041 6.076 5.162 1.00 97.00 87 ASP A C 1
ATOM 670 O O . ASP A 1 87 ? 4.186 5.743 5.484 1.00 97.00 87 ASP A O 1
ATOM 674 N N . LEU A 1 88 ? 2.554 5.886 3.933 1.00 97.38 88 LEU A N 1
ATOM 675 C CA . LEU A 1 88 ? 3.280 5.260 2.826 1.00 97.38 88 LEU A CA 1
ATOM 676 C C . LEU A 1 88 ? 4.089 6.263 1.988 1.00 97.38 88 LEU A C 1
ATOM 678 O O . LEU A 1 88 ? 4.646 5.901 0.941 1.00 97.38 88 LEU A O 1
ATOM 682 N N . ARG A 1 89 ? 4.087 7.546 2.367 1.00 94.06 89 ARG A N 1
ATOM 683 C CA . ARG A 1 89 ? 4.801 8.601 1.649 1.00 94.06 89 ARG A CA 1
ATOM 684 C C . ARG A 1 89 ? 6.307 8.423 1.768 1.00 94.06 89 ARG A C 1
ATOM 686 O O . ARG A 1 89 ? 6.837 7.851 2.719 1.00 94.06 89 ARG A O 1
ATOM 693 N N . THR A 1 90 ? 7.015 8.948 0.776 1.00 91.19 90 THR A N 1
ATOM 694 C CA . THR A 1 90 ? 8.471 9.003 0.825 1.00 91.19 90 THR A CA 1
ATOM 695 C C . THR A 1 90 ? 8.940 9.970 1.911 1.00 91.19 90 THR A C 1
ATOM 697 O O . THR A 1 90 ? 8.224 10.891 2.302 1.00 91.19 90 THR A O 1
ATOM 700 N N . ASP A 1 91 ? 10.187 9.816 2.359 1.00 87.94 91 ASP A N 1
ATOM 701 C CA . ASP A 1 91 ? 10.819 10.783 3.271 1.00 87.94 91 ASP A CA 1
ATOM 702 C C . ASP A 1 91 ? 10.822 12.215 2.709 1.00 87.94 91 ASP A C 1
ATOM 704 O O . ASP A 1 91 ? 10.769 13.173 3.471 1.00 87.94 91 ASP A O 1
ATOM 708 N N . TYR A 1 92 ? 10.854 12.368 1.381 1.00 84.94 92 TYR A N 1
ATOM 709 C CA . TYR A 1 92 ? 10.768 13.674 0.732 1.00 84.94 92 TYR A CA 1
ATOM 710 C C . TYR A 1 92 ? 9.390 14.316 0.940 1.00 84.94 92 TYR A C 1
ATOM 712 O O . TYR A 1 92 ? 9.304 15.433 1.434 1.00 84.94 92 TYR A O 1
ATOM 720 N N . GLU A 1 93 ? 8.318 13.585 0.628 1.00 86.81 93 GLU A N 1
ATOM 721 C CA . GLU A 1 93 ? 6.937 14.059 0.794 1.00 86.81 93 GLU A CA 1
ATOM 722 C C . GLU A 1 93 ? 6.587 14.342 2.262 1.00 86.81 93 GLU A C 1
ATOM 724 O O . GLU A 1 93 ? 5.842 15.276 2.547 1.00 86.81 93 GLU A O 1
ATOM 729 N N . TRP A 1 94 ? 7.141 13.566 3.199 1.00 86.00 94 TRP A N 1
ATOM 730 C CA . TRP A 1 94 ? 6.989 13.819 4.635 1.00 86.00 94 TRP A CA 1
ATOM 731 C C . TRP A 1 94 ? 7.554 15.176 5.057 1.00 86.00 94 TRP A C 1
ATOM 733 O O . TRP A 1 94 ? 6.931 15.889 5.836 1.00 86.00 94 TRP A O 1
ATOM 743 N N . ASN A 1 95 ? 8.733 15.530 4.545 1.00 84.25 95 ASN A N 1
ATOM 744 C CA . ASN A 1 95 ? 9.372 16.802 4.869 1.00 84.25 95 ASN A CA 1
ATOM 745 C C . ASN A 1 95 ? 8.647 17.998 4.229 1.00 84.25 95 ASN A C 1
ATOM 747 O O . ASN A 1 95 ? 8.852 19.125 4.670 1.00 84.25 95 ASN A O 1
ATOM 751 N N . GLU A 1 96 ? 7.831 17.768 3.194 1.00 79.88 96 GLU A N 1
ATOM 752 C CA . GLU A 1 96 ? 7.012 18.807 2.562 1.00 79.88 96 GLU A CA 1
ATOM 753 C C . GLU A 1 96 ? 5.672 19.024 3.278 1.00 79.88 96 GLU A C 1
ATOM 755 O O . GLU A 1 96 ? 5.333 20.171 3.559 1.00 79.88 96 GLU A O 1
ATOM 760 N N . ASP A 1 97 ? 4.924 17.959 3.605 1.00 75.75 97 ASP A N 1
ATOM 761 C CA . ASP A 1 97 ? 3.710 18.085 4.431 1.00 75.75 97 ASP A CA 1
ATOM 762 C C . ASP A 1 97 ? 3.981 17.586 5.847 1.00 75.75 97 ASP A C 1
ATOM 764 O O . ASP A 1 97 ? 3.767 16.408 6.170 1.00 75.75 97 ASP A O 1
ATOM 768 N N . VAL A 1 98 ? 4.457 18.518 6.671 1.00 70.69 98 VAL A N 1
ATOM 769 C CA . VAL A 1 98 ? 4.649 18.324 8.108 1.00 70.69 98 VAL A CA 1
ATOM 770 C C . VAL A 1 98 ? 3.284 18.059 8.763 1.00 70.69 98 VAL A C 1
ATOM 772 O O . VAL A 1 98 ? 2.311 18.732 8.412 1.00 70.69 98 VAL A O 1
ATOM 775 N N . PRO A 1 99 ? 3.184 17.096 9.698 1.00 76.50 99 PRO A N 1
ATOM 776 C CA . PRO A 1 99 ? 1.944 16.831 10.423 1.00 76.50 99 PRO A CA 1
ATOM 777 C C . PRO A 1 99 ? 1.364 18.100 11.073 1.00 76.50 99 PRO A C 1
ATOM 779 O O . PRO A 1 99 ? 2.094 18.867 11.702 1.00 76.50 99 PRO A O 1
ATOM 782 N N . SER A 1 100 ? 0.050 18.319 10.946 1.00 72.81 100 SER A N 1
ATOM 783 C CA . SER A 1 100 ? -0.651 19.415 11.635 1.00 72.81 100 SER A CA 1
ATOM 784 C C . SER A 1 100 ? -0.522 19.305 13.157 1.00 72.81 100 SER A C 1
ATOM 786 O O . SER A 1 100 ? -0.353 18.204 13.683 1.00 72.81 100 SER A O 1
ATOM 788 N N . GLN A 1 101 ? -0.740 20.408 13.882 1.00 70.31 101 GLN A N 1
ATOM 789 C CA . GLN A 1 101 ? -0.743 20.436 15.356 1.00 70.31 101 GLN A CA 1
ATOM 790 C C . GLN A 1 101 ? -1.605 19.328 15.985 1.00 70.31 101 GLN A C 1
ATOM 792 O O . GLN A 1 101 ? -1.184 18.693 16.948 1.00 70.31 101 GLN A O 1
ATOM 797 N N . CYS A 1 102 ? -2.761 19.030 15.386 1.00 65.81 102 CYS A N 1
ATOM 798 C CA . CYS A 1 102 ? -3.716 18.029 15.869 1.00 65.81 102 CYS A CA 1
ATOM 799 C C . CYS A 1 102 ? -3.196 16.576 15.824 1.00 65.81 102 CYS A C 1
ATOM 801 O O . CYS A 1 102 ? -3.728 15.710 16.509 1.00 65.81 102 CYS A O 1
ATOM 803 N N . VAL A 1 103 ? -2.103 16.312 15.101 1.00 76.31 103 VAL A N 1
ATOM 804 C CA . VAL A 1 103 ? -1.392 15.021 15.108 1.00 76.31 103 VAL A CA 1
ATOM 805 C C . VAL A 1 103 ? 0.072 15.159 15.549 1.00 76.31 103 VAL A C 1
ATOM 807 O O . VAL A 1 103 ? 0.821 14.188 15.516 1.00 76.31 103 VAL A O 1
ATOM 810 N N . ALA A 1 104 ? 0.498 16.347 15.991 1.00 75.00 104 ALA A N 1
ATOM 811 C CA . ALA A 1 104 ? 1.886 16.618 16.371 1.00 75.00 104 ALA A CA 1
ATOM 812 C C . ALA A 1 104 ? 2.308 15.903 17.666 1.00 75.00 104 ALA A C 1
ATOM 814 O O . ALA A 1 104 ? 3.490 15.652 17.866 1.00 75.00 104 ALA A O 1
ATOM 815 N N . ALA A 1 105 ? 1.346 15.547 18.523 1.00 82.06 105 ALA A N 1
ATOM 816 C CA . ALA A 1 105 ? 1.581 14.783 19.750 1.00 82.06 105 ALA A CA 1
ATOM 817 C C . ALA A 1 105 ? 1.565 13.255 19.539 1.00 82.06 105 ALA A C 1
ATOM 819 O O . ALA A 1 105 ? 1.556 12.502 20.516 1.00 82.06 105 ALA A O 1
ATOM 820 N N . ALA A 1 106 ? 1.502 12.795 18.285 1.00 90.12 106 ALA A N 1
ATOM 821 C CA . ALA A 1 106 ? 1.493 11.379 17.953 1.00 90.12 106 ALA A CA 1
ATOM 822 C C . ALA A 1 106 ? 2.867 10.736 18.175 1.00 90.12 106 ALA A C 1
ATOM 824 O O . ALA A 1 106 ? 3.906 11.344 17.912 1.00 90.12 106 ALA A O 1
ATOM 825 N N . THR A 1 107 ? 2.867 9.470 18.590 1.00 94.38 107 THR A N 1
ATOM 826 C CA . THR A 1 107 ? 4.094 8.667 18.600 1.00 94.38 107 THR A CA 1
ATOM 827 C C . THR A 1 107 ? 4.436 8.301 17.161 1.00 94.38 107 THR A C 1
ATOM 829 O O . THR A 1 107 ? 3.590 7.765 16.443 1.00 94.38 107 THR A O 1
ATOM 832 N N . VAL A 1 108 ? 5.664 8.577 16.719 1.00 94.56 108 VAL A N 1
ATOM 833 C CA . VAL A 1 108 ? 6.080 8.310 15.336 1.00 94.56 108 VAL A CA 1
ATOM 834 C C . VAL A 1 108 ? 7.092 7.175 15.298 1.00 94.56 108 VAL A C 1
ATOM 836 O O . VAL A 1 108 ? 8.165 7.246 15.899 1.00 94.56 108 VAL A O 1
ATOM 839 N N . TRP A 1 109 ? 6.760 6.156 14.518 1.00 96.81 109 TRP A N 1
ATOM 840 C CA . TRP A 1 109 ? 7.584 4.995 14.220 1.00 96.81 109 TRP A CA 1
ATOM 841 C C . TRP A 1 109 ? 8.044 5.061 12.768 1.00 96.81 109 TRP A C 1
ATOM 843 O O . TRP A 1 109 ? 7.288 5.472 11.884 1.00 96.81 109 TRP A O 1
ATOM 853 N N . LYS A 1 110 ? 9.279 4.652 12.492 1.00 96.56 110 LYS A N 1
ATOM 854 C CA . LYS A 1 110 ? 9.845 4.600 11.146 1.00 96.56 110 LYS A CA 1
ATOM 855 C C . LYS A 1 110 ? 10.366 3.203 10.848 1.00 96.56 110 LYS A C 1
ATOM 857 O O . LYS A 1 110 ? 11.155 2.650 11.607 1.00 96.56 110 LYS A O 1
ATOM 862 N N . ALA A 1 111 ? 9.973 2.667 9.697 1.00 96.69 111 ALA A N 1
ATOM 863 C CA . ALA A 1 111 ? 10.511 1.411 9.204 1.00 96.69 111 ALA A CA 1
ATOM 864 C C . ALA A 1 111 ? 11.994 1.565 8.837 1.00 96.69 111 ALA A C 1
ATOM 866 O O . ALA A 1 111 ? 12.365 2.396 7.997 1.00 96.69 111 ALA A O 1
ATOM 867 N N . LYS A 1 112 ? 12.831 0.720 9.433 1.00 94.38 112 LYS A N 1
ATOM 868 C CA . LYS A 1 112 ? 14.273 0.635 9.204 1.00 94.38 112 LYS A CA 1
ATOM 869 C C . LYS A 1 112 ? 14.610 -0.730 8.625 1.00 94.38 112 LYS A C 1
ATOM 871 O O . LYS A 1 112 ? 14.236 -1.756 9.182 1.00 94.38 112 LYS A O 1
ATOM 876 N N . GLU A 1 113 ? 15.303 -0.744 7.489 1.00 92.69 113 GLU A N 1
ATOM 877 C CA . GLU A 1 113 ? 15.780 -1.988 6.879 1.00 92.69 113 GLU A CA 1
ATOM 878 C C . GLU A 1 113 ? 17.002 -2.491 7.666 1.00 92.69 113 GLU A C 1
ATOM 880 O O . GLU A 1 113 ? 18.056 -1.855 7.635 1.00 92.69 113 GLU A O 1
ATOM 885 N N . ILE A 1 114 ? 16.853 -3.609 8.380 1.00 92.81 114 ILE A N 1
ATOM 886 C CA . ILE A 1 114 ? 17.915 -4.238 9.194 1.00 92.81 114 ILE A CA 1
ATOM 887 C C . ILE A 1 114 ? 18.584 -5.420 8.478 1.00 92.81 114 ILE A C 1
ATOM 889 O O . ILE A 1 114 ? 19.684 -5.840 8.822 1.00 92.81 114 ILE A O 1
ATOM 893 N N . GLY A 1 115 ? 17.933 -5.937 7.440 1.00 88.81 115 GLY A N 1
ATOM 894 C CA . GLY A 1 115 ? 18.428 -6.999 6.575 1.00 88.81 115 GLY A CA 1
ATOM 895 C C . GLY A 1 115 ? 17.740 -6.915 5.219 1.00 88.81 115 GLY A C 1
ATOM 896 O O . GLY A 1 115 ? 16.815 -6.129 5.035 1.00 88.81 115 GLY A O 1
ATOM 897 N N . ARG A 1 116 ? 18.170 -7.720 4.242 1.00 86.44 116 ARG A N 1
ATOM 898 C CA . ARG A 1 116 ? 17.603 -7.668 2.885 1.00 86.44 116 ARG A CA 1
ATOM 899 C C . ARG A 1 116 ? 16.091 -7.928 2.923 1.00 86.44 116 ARG A C 1
ATOM 901 O O . ARG A 1 116 ? 15.683 -9.068 3.115 1.00 86.44 116 ARG A O 1
ATOM 908 N N . ASN A 1 117 ? 15.287 -6.892 2.667 1.00 84.81 117 ASN A N 1
ATOM 909 C CA . ASN A 1 117 ? 13.821 -6.922 2.779 1.00 84.81 117 ASN A CA 1
ATOM 910 C C . ASN A 1 117 ? 13.272 -7.234 4.189 1.00 84.81 117 ASN A C 1
ATOM 912 O O . ASN A 1 117 ? 12.098 -7.578 4.312 1.00 84.81 117 ASN A O 1
ATOM 916 N N . ILE A 1 118 ? 14.083 -7.099 5.240 1.00 88.88 118 ILE A N 1
ATOM 917 C CA . ILE A 1 118 ? 13.663 -7.284 6.634 1.00 88.88 118 ILE A CA 1
ATOM 918 C C . ILE A 1 118 ? 13.627 -5.911 7.293 1.00 88.88 118 ILE A C 1
ATOM 920 O O . ILE A 1 118 ? 14.622 -5.182 7.274 1.00 88.88 118 ILE A O 1
ATOM 924 N N . TYR A 1 119 ? 12.472 -5.573 7.857 1.00 93.38 119 TYR A N 1
ATOM 925 C CA . TYR A 1 119 ? 12.194 -4.263 8.427 1.00 93.38 119 TYR A CA 1
ATOM 926 C C . TYR A 1 119 ? 11.800 -4.379 9.889 1.00 93.38 119 TYR A C 1
ATOM 928 O O . TYR A 1 119 ? 11.025 -5.260 10.257 1.00 93.38 119 TYR A O 1
ATOM 936 N N . GLU A 1 120 ? 12.289 -3.433 10.673 1.00 93.50 120 GLU A N 1
ATOM 937 C CA . GLU A 1 120 ? 11.914 -3.220 12.064 1.00 93.50 120 GLU A CA 1
ATOM 938 C C . GLU A 1 120 ? 11.364 -1.799 12.229 1.00 93.50 120 GLU A C 1
ATOM 940 O O . GLU A 1 120 ? 11.735 -0.891 11.477 1.00 93.50 120 GLU A O 1
ATOM 945 N N . MET A 1 121 ? 10.456 -1.611 13.186 1.00 95.94 121 MET A N 1
ATOM 946 C CA . MET A 1 121 ? 9.922 -0.295 13.527 1.00 95.94 121 MET A CA 1
ATOM 947 C C . MET A 1 121 ? 10.784 0.363 14.599 1.00 95.94 121 MET A C 1
ATOM 949 O O . MET A 1 121 ? 10.806 -0.065 15.747 1.00 95.94 121 MET A O 1
ATOM 953 N N . GLU A 1 122 ? 11.465 1.442 14.224 1.00 95.75 122 GLU A N 1
ATOM 954 C CA . GLU A 1 122 ? 12.238 2.280 15.136 1.00 95.75 122 GLU A CA 1
ATOM 955 C C . GLU A 1 122 ? 11.374 3.464 15.574 1.00 95.75 122 GLU A C 1
ATOM 957 O O . GLU A 1 122 ? 10.857 4.209 14.736 1.00 95.75 122 GLU A O 1
ATOM 962 N N . LYS A 1 123 ? 11.201 3.655 16.883 1.00 95.62 123 LYS A N 1
ATOM 963 C CA . LYS A 1 123 ? 10.527 4.849 17.394 1.00 95.62 123 LYS A CA 1
ATOM 964 C C . LYS A 1 123 ? 11.440 6.061 17.204 1.00 95.62 123 LYS A C 1
ATOM 966 O O . LYS A 1 123 ? 12.582 6.044 17.653 1.00 95.62 123 LYS A O 1
ATOM 971 N N . ILE A 1 124 ? 10.932 7.103 16.547 1.00 94.12 124 ILE A N 1
ATOM 972 C CA . ILE A 1 124 ? 11.687 8.333 16.256 1.00 94.12 124 ILE A CA 1
ATOM 973 C C . ILE A 1 124 ? 11.137 9.571 16.970 1.00 94.12 124 ILE A C 1
ATOM 975 O O . ILE A 1 124 ? 11.853 10.561 17.088 1.00 94.12 124 ILE A O 1
ATOM 979 N N . VAL A 1 125 ? 9.881 9.535 17.423 1.00 91.75 125 VAL A N 1
ATOM 980 C CA . VAL A 1 125 ? 9.256 10.598 18.222 1.00 91.75 125 VAL A CA 1
ATOM 981 C C . VAL A 1 125 ? 8.396 9.947 19.297 1.00 91.75 125 VAL A C 1
ATOM 983 O O . VAL A 1 125 ? 7.542 9.117 18.974 1.00 91.75 125 VAL A O 1
ATOM 986 N N . ASP A 1 126 ? 8.602 10.337 20.552 1.00 90.88 126 ASP A N 1
ATOM 987 C CA . ASP A 1 126 ? 7.723 9.975 21.661 1.00 90.88 126 ASP A CA 1
ATOM 988 C C . ASP A 1 126 ? 6.512 10.911 21.698 1.00 90.88 126 ASP A C 1
ATOM 990 O O . ASP A 1 126 ? 6.647 12.131 21.807 1.00 90.88 126 ASP A O 1
ATOM 994 N N . GLY A 1 127 ? 5.324 10.323 21.567 1.00 87.50 127 GLY A N 1
ATOM 995 C CA . GLY A 1 127 ? 4.051 11.021 21.688 1.00 87.50 127 GLY A CA 1
ATOM 996 C C . GLY A 1 127 ? 3.421 10.843 23.066 1.00 87.50 127 GLY A C 1
ATOM 997 O O . GLY A 1 127 ? 4.043 10.354 24.010 1.00 87.50 127 GLY A O 1
ATOM 998 N N . LYS A 1 128 ? 2.145 11.222 23.179 1.00 84.50 128 LYS A N 1
ATOM 999 C CA . LYS A 1 128 ? 1.361 10.961 24.394 1.00 84.50 128 LYS A CA 1
ATOM 1000 C C . LYS A 1 128 ? 1.141 9.448 24.597 1.00 84.50 128 LYS A C 1
ATOM 1002 O O . LYS A 1 128 ? 0.897 8.752 23.606 1.00 84.50 128 LYS A O 1
ATOM 1007 N N . PRO A 1 129 ? 1.171 8.951 25.851 1.00 76.88 129 PRO A N 1
ATOM 1008 C CA . PRO A 1 129 ? 0.723 7.596 26.178 1.00 76.88 129 PRO A CA 1
ATOM 1009 C C . PRO A 1 129 ? -0.703 7.367 25.667 1.00 76.88 129 PRO A C 1
ATOM 1011 O O . PRO A 1 129 ? -1.522 8.282 25.745 1.00 76.88 129 PRO A O 1
ATOM 1014 N N . ASP A 1 130 ? -0.960 6.187 25.099 1.00 76.94 130 ASP A N 1
ATOM 1015 C CA . ASP A 1 130 ? -2.253 5.780 24.517 1.00 76.94 130 ASP A CA 1
ATOM 1016 C C . ASP A 1 130 ? -2.812 6.737 23.444 1.00 76.94 130 ASP A C 1
ATOM 1018 O O . ASP A 1 130 ? -3.995 6.724 23.108 1.00 76.94 130 ASP A O 1
ATOM 1022 N N . GLY A 1 131 ? -1.944 7.586 22.888 1.00 84.06 131 GLY A N 1
ATOM 1023 C CA . GLY A 1 131 ? -2.266 8.496 21.803 1.00 84.06 131 GLY A CA 1
ATOM 1024 C C . GLY A 1 131 ? -2.101 7.864 20.422 1.00 84.06 131 GLY A C 1
ATOM 1025 O O . GLY A 1 131 ? -1.607 6.749 20.249 1.00 84.06 131 GLY A O 1
ATOM 1026 N N . LEU A 1 132 ? -2.461 8.647 19.404 1.00 91.69 132 LEU A N 1
ATOM 1027 C CA . LEU A 1 132 ? -2.276 8.299 17.999 1.00 91.69 132 LEU A CA 1
ATOM 1028 C C . LEU A 1 132 ? -0.841 7.831 17.711 1.00 91.69 132 LEU A C 1
ATOM 1030 O O . LEU A 1 132 ? 0.131 8.498 18.076 1.00 91.69 132 LEU A O 1
ATOM 1034 N N . SER A 1 133 ? -0.714 6.725 16.982 1.00 94.69 133 SER A N 1
ATOM 1035 C CA . SER A 1 133 ? 0.569 6.233 16.478 1.00 94.69 133 SER A CA 1
ATOM 1036 C C . SER A 1 133 ? 0.655 6.366 14.959 1.00 94.69 133 SER A C 1
ATOM 1038 O O . SER A 1 133 ? -0.225 5.915 14.225 1.00 94.69 133 SER A O 1
ATOM 1040 N N . ILE A 1 134 ? 1.740 6.973 14.478 1.00 95.50 134 ILE A N 1
ATOM 1041 C CA . ILE A 1 134 ? 2.048 7.132 13.055 1.00 95.50 134 ILE A CA 1
ATOM 1042 C C . ILE A 1 134 ? 3.183 6.176 12.690 1.00 95.50 134 ILE A C 1
ATOM 1044 O O . ILE A 1 134 ? 4.303 6.321 13.171 1.00 95.50 134 ILE A O 1
ATOM 1048 N N . PHE A 1 135 ? 2.916 5.238 11.789 1.00 97.12 135 PHE A N 1
ATOM 1049 C CA . PHE A 1 135 ? 3.887 4.286 11.263 1.00 97.12 135 PHE A CA 1
ATOM 1050 C C . PHE A 1 135 ? 4.316 4.702 9.862 1.00 97.12 135 PHE A C 1
ATOM 1052 O O . PHE A 1 135 ? 3.530 4.674 8.916 1.00 97.12 135 PHE A O 1
ATOM 1059 N N . ARG A 1 136 ? 5.581 5.092 9.719 1.00 96.44 136 ARG A N 1
ATOM 1060 C CA . ARG A 1 136 ? 6.145 5.587 8.464 1.00 96.44 136 ARG A CA 1
ATOM 1061 C C . ARG A 1 136 ? 6.861 4.476 7.716 1.00 96.44 136 ARG A C 1
ATOM 1063 O O . ARG A 1 136 ? 7.889 3.971 8.172 1.00 96.44 136 ARG A O 1
ATOM 1070 N N . ILE A 1 137 ? 6.360 4.151 6.528 1.00 97.25 137 ILE A N 1
ATOM 1071 C CA . ILE A 1 137 ? 6.892 3.092 5.671 1.00 97.25 137 ILE A CA 1
ATOM 1072 C C . ILE A 1 137 ? 7.049 3.647 4.256 1.00 97.25 137 ILE A C 1
ATOM 1074 O O . ILE A 1 137 ? 6.116 3.684 3.461 1.00 97.25 137 ILE A O 1
ATOM 1078 N N . SER A 1 138 ? 8.259 4.101 3.936 1.00 94.44 138 SER A N 1
ATOM 1079 C CA . SER A 1 138 ? 8.552 4.813 2.687 1.00 94.44 138 SER A CA 1
ATOM 1080 C C . SER A 1 138 ? 8.478 3.893 1.462 1.00 94.44 138 SER A C 1
ATOM 1082 O O . SER A 1 138 ? 9.465 3.270 1.061 1.00 94.44 138 SER A O 1
ATOM 1084 N N . LEU A 1 139 ? 7.308 3.835 0.821 1.00 92.06 139 LEU A N 1
ATOM 1085 C CA . LEU A 1 139 ? 7.139 3.185 -0.476 1.00 92.06 139 LEU A CA 1
ATOM 1086 C C . LEU A 1 139 ? 7.547 4.140 -1.601 1.00 92.06 139 LEU A C 1
ATOM 1088 O O . LEU A 1 139 ? 7.216 5.324 -1.581 1.00 92.06 139 LEU A O 1
ATOM 1092 N N . GLN A 1 140 ? 8.229 3.600 -2.618 1.00 88.50 140 GLN A N 1
ATOM 1093 C CA . GLN A 1 140 ? 8.792 4.348 -3.755 1.00 88.50 140 GLN A CA 1
ATOM 1094 C C . GLN A 1 140 ? 9.977 5.268 -3.414 1.00 88.50 140 GLN A C 1
ATOM 1096 O O . GLN A 1 140 ? 10.264 6.216 -4.144 1.00 88.50 140 GLN A O 1
ATOM 1101 N N . ALA A 1 141 ? 10.742 4.962 -2.360 1.00 89.44 141 ALA A N 1
ATOM 1102 C CA . ALA A 1 141 ? 12.008 5.643 -2.098 1.00 89.44 141 ALA A CA 1
ATOM 1103 C C . ALA A 1 141 ? 12.920 5.635 -3.345 1.00 89.44 141 ALA A C 1
ATOM 1105 O O . ALA A 1 141 ? 13.257 4.574 -3.880 1.00 89.44 141 ALA A O 1
ATOM 1106 N N . TRP A 1 142 ? 13.356 6.821 -3.785 1.00 88.12 142 TRP A N 1
ATOM 1107 C CA . TRP A 1 142 ? 14.010 7.042 -5.084 1.00 88.12 142 TRP A CA 1
ATOM 1108 C C . TRP A 1 142 ? 15.147 6.058 -5.404 1.00 88.12 142 TRP A C 1
ATOM 1110 O O . TRP A 1 142 ? 15.203 5.480 -6.493 1.00 88.12 142 TRP A O 1
ATOM 1120 N N . LYS A 1 143 ? 16.052 5.830 -4.441 1.00 88.75 143 LYS A N 1
ATOM 1121 C CA . LYS A 1 143 ? 17.196 4.917 -4.606 1.00 88.75 143 LYS A CA 1
ATOM 1122 C C . LYS A 1 143 ? 16.742 3.476 -4.866 1.00 88.75 143 LYS A C 1
ATOM 1124 O O . LYS A 1 143 ? 17.294 2.810 -5.740 1.00 88.75 143 LYS A O 1
ATOM 1129 N N . LYS A 1 144 ? 15.741 3.002 -4.118 1.00 91.69 144 LYS A N 1
ATOM 1130 C CA . LYS A 1 144 ? 15.218 1.635 -4.234 1.00 91.69 144 LYS A CA 1
ATOM 1131 C C . LYS A 1 144 ? 14.376 1.475 -5.498 1.00 91.69 144 LYS A C 1
ATOM 1133 O O . LYS A 1 144 ? 14.566 0.500 -6.216 1.00 91.69 144 LYS A O 1
ATOM 1138 N N . TYR A 1 145 ? 13.562 2.478 -5.834 1.00 92.88 145 TYR A N 1
ATOM 1139 C CA . TYR A 1 145 ? 12.791 2.505 -7.079 1.00 92.88 145 TYR A CA 1
ATOM 1140 C C . TYR A 1 145 ? 13.704 2.450 -8.308 1.00 92.88 145 TYR A C 1
ATOM 1142 O O . TYR A 1 145 ? 13.501 1.619 -9.185 1.00 92.88 145 TYR A O 1
ATOM 1150 N N . THR A 1 146 ? 14.771 3.259 -8.334 1.00 92.69 146 THR A N 1
ATOM 1151 C CA . THR A 1 146 ? 15.769 3.236 -9.419 1.00 92.69 146 THR A CA 1
ATOM 1152 C C . THR A 1 146 ? 16.392 1.849 -9.575 1.00 92.69 146 THR A C 1
ATOM 1154 O O . THR A 1 146 ? 16.495 1.340 -10.688 1.00 92.69 146 THR A O 1
ATOM 1157 N N . ARG A 1 147 ? 16.779 1.209 -8.463 1.00 93.31 147 ARG A N 1
ATOM 1158 C CA . ARG A 1 147 ? 17.343 -0.148 -8.476 1.00 93.31 147 ARG A CA 1
ATOM 1159 C C . ARG A 1 147 ? 16.344 -1.174 -9.017 1.00 93.31 147 ARG A C 1
ATOM 1161 O O . ARG A 1 147 ? 16.713 -1.964 -9.879 1.00 93.31 147 ARG A O 1
ATOM 1168 N N . ALA A 1 148 ? 15.105 -1.146 -8.531 1.00 94.00 148 ALA A N 1
ATOM 1169 C CA . ALA A 1 148 ? 14.049 -2.059 -8.961 1.00 94.00 148 ALA A CA 1
ATOM 1170 C C . ALA A 1 148 ? 13.715 -1.883 -10.451 1.00 94.00 148 ALA A C 1
ATOM 1172 O O . ALA A 1 148 ? 13.596 -2.865 -11.178 1.00 94.00 148 ALA A O 1
ATOM 1173 N N . LEU A 1 149 ? 13.654 -0.634 -10.925 1.00 94.31 149 LEU A N 1
ATOM 1174 C CA . LEU A 1 149 ? 13.446 -0.318 -12.335 1.00 94.31 149 LEU A CA 1
ATOM 1175 C C . LEU A 1 149 ? 14.582 -0.884 -13.196 1.00 94.31 149 LEU A C 1
ATOM 1177 O O . LEU A 1 149 ? 14.326 -1.601 -14.154 1.00 94.31 149 LEU A O 1
ATOM 1181 N N . VAL A 1 150 ? 15.839 -0.623 -12.824 1.00 94.38 150 VAL A N 1
ATOM 1182 C CA . VAL A 1 150 ? 17.026 -1.128 -13.538 1.00 94.38 150 VAL A CA 1
ATOM 1183 C C . VAL A 1 150 ? 17.051 -2.656 -13.615 1.00 94.38 150 VAL A C 1
ATOM 1185 O O . VAL A 1 150 ? 17.421 -3.193 -14.652 1.00 94.38 150 VAL A O 1
ATOM 1188 N N . GLN A 1 151 ? 16.649 -3.347 -12.544 1.00 92.62 151 GLN A N 1
ATOM 1189 C CA . GLN A 1 151 ? 16.586 -4.813 -12.504 1.00 92.62 151 GLN A CA 1
ATOM 1190 C C . GLN A 1 151 ? 15.479 -5.395 -13.392 1.00 92.62 151 GLN A C 1
ATOM 1192 O O . GLN A 1 151 ? 15.601 -6.533 -13.838 1.00 92.62 151 GLN A O 1
ATOM 1197 N N . ARG A 1 152 ? 14.406 -4.634 -13.632 1.00 93.44 152 ARG A N 1
ATOM 1198 C CA . ARG A 1 152 ? 13.280 -5.058 -14.472 1.00 93.44 152 ARG A CA 1
ATOM 1199 C C . ARG A 1 152 ? 13.475 -4.702 -15.947 1.00 93.44 152 ARG A C 1
ATOM 1201 O O . ARG A 1 152 ? 12.973 -5.412 -16.814 1.00 93.44 152 ARG A O 1
ATOM 1208 N N . LEU A 1 153 ? 14.164 -3.600 -16.238 1.00 92.69 153 LEU A N 1
ATOM 1209 C CA . LEU A 1 153 ? 14.384 -3.133 -17.604 1.00 92.69 153 LEU A CA 1
ATOM 1210 C C . LEU A 1 153 ? 15.284 -4.094 -18.401 1.00 92.69 153 LEU A C 1
ATOM 1212 O O . LEU A 1 153 ? 16.247 -4.638 -17.855 1.00 92.69 153 LEU A O 1
ATOM 1216 N N . PRO A 1 154 ? 15.044 -4.246 -19.718 1.00 92.81 154 PRO A N 1
ATOM 1217 C CA . PRO A 1 154 ? 15.954 -4.986 -20.579 1.00 92.81 154 PRO A CA 1
ATOM 1218 C C . PRO A 1 154 ? 17.334 -4.319 -20.595 1.00 92.81 154 PRO A C 1
ATOM 1220 O O . PRO A 1 154 ? 17.450 -3.094 -20.497 1.00 92.81 154 PRO A O 1
ATOM 1223 N N . PHE A 1 155 ? 18.380 -5.130 -20.769 1.00 91.44 155 PHE A N 1
ATOM 1224 C CA . PHE A 1 155 ? 19.778 -4.709 -20.618 1.00 91.44 155 PHE A CA 1
ATOM 1225 C C . PHE A 1 155 ? 20.124 -3.432 -21.401 1.00 91.44 155 PHE A C 1
ATOM 1227 O O . PHE A 1 155 ? 20.709 -2.503 -20.855 1.00 91.44 155 PHE A O 1
ATOM 1234 N N . HIS A 1 156 ? 19.684 -3.319 -22.656 1.00 92.31 156 HIS A N 1
ATOM 1235 C CA . HIS A 1 156 ? 19.961 -2.144 -23.488 1.00 92.31 156 HIS A CA 1
ATOM 1236 C C . HIS A 1 156 ? 19.336 -0.838 -22.951 1.00 92.31 156 HIS A C 1
ATOM 1238 O O . HIS A 1 156 ? 19.894 0.237 -23.166 1.00 92.31 156 HIS A O 1
ATOM 1244 N N . ARG A 1 157 ? 18.212 -0.909 -22.219 1.00 93.19 157 ARG A N 1
ATOM 1245 C CA . ARG A 1 157 ? 17.564 0.262 -21.590 1.00 93.19 157 ARG A CA 1
ATOM 1246 C C . ARG A 1 157 ? 18.133 0.566 -20.207 1.00 93.19 157 ARG A C 1
ATOM 1248 O O . ARG A 1 157 ? 18.158 1.727 -19.803 1.00 93.19 157 ARG A O 1
ATOM 1255 N N . SER A 1 158 ? 18.621 -0.446 -19.489 1.00 93.81 158 SER A N 1
ATOM 1256 C CA . SER A 1 158 ? 19.254 -0.259 -18.180 1.00 93.81 158 SER A CA 1
ATOM 1257 C C . SER A 1 158 ? 20.713 0.205 -18.278 1.00 93.81 158 SER A C 1
ATOM 1259 O O . SER A 1 158 ? 21.162 0.962 -17.414 1.00 93.81 158 SER A O 1
ATOM 1261 N N . LEU A 1 159 ? 21.425 -0.148 -19.356 1.00 95.00 159 LEU A N 1
ATOM 1262 C CA . LEU A 1 159 ? 22.824 0.215 -19.612 1.00 95.00 159 LEU A CA 1
ATOM 1263 C C . LEU A 1 159 ? 23.133 1.710 -19.412 1.00 95.00 159 LEU A C 1
ATOM 1265 O O . LEU A 1 159 ? 24.062 2.021 -18.666 1.00 95.00 159 LEU A O 1
ATOM 1269 N N . PRO A 1 160 ? 22.372 2.666 -19.983 1.00 94.31 160 PRO A N 1
ATOM 1270 C CA . PRO A 1 160 ? 22.662 4.080 -19.776 1.00 94.31 160 PRO A CA 1
ATOM 1271 C C . PRO A 1 160 ? 22.485 4.524 -18.319 1.00 94.31 160 PRO A C 1
ATOM 1273 O O . PRO A 1 160 ? 23.215 5.394 -17.854 1.00 94.31 160 PRO A O 1
ATOM 1276 N N . ILE A 1 161 ? 21.530 3.946 -17.585 1.00 93.62 161 ILE A N 1
ATOM 1277 C CA . ILE A 1 161 ? 21.328 4.255 -16.161 1.00 93.62 161 ILE A CA 1
ATOM 1278 C C . ILE A 1 161 ? 22.511 3.714 -15.348 1.00 93.62 161 ILE A C 1
ATOM 1280 O O . ILE A 1 161 ? 23.062 4.434 -14.517 1.00 93.62 161 ILE A O 1
ATOM 1284 N N . LEU A 1 162 ? 22.938 2.480 -15.631 1.00 94.75 162 LEU A N 1
ATOM 1285 C CA . LEU A 1 162 ? 24.100 1.843 -15.007 1.00 94.75 162 LEU A CA 1
ATOM 1286 C C . LEU A 1 162 ? 25.399 2.605 -15.290 1.00 94.75 162 LEU A C 1
ATOM 1288 O O . LEU A 1 162 ? 26.185 2.813 -14.370 1.00 94.75 162 LEU A O 1
ATOM 1292 N N . PHE A 1 163 ? 25.587 3.085 -16.522 1.00 95.12 163 PHE A N 1
ATOM 1293 C CA . PHE A 1 163 ? 26.715 3.935 -16.899 1.00 95.12 163 PHE A CA 1
ATOM 1294 C C . PHE A 1 163 ? 26.784 5.191 -16.024 1.00 95.12 163 PHE A C 1
ATOM 1296 O O . PHE A 1 163 ? 27.816 5.459 -15.414 1.00 95.12 163 PHE A O 1
ATOM 1303 N N . TRP A 1 164 ? 25.676 5.931 -15.896 1.00 94.88 164 TRP A N 1
ATOM 1304 C CA . TRP A 1 164 ? 25.655 7.144 -15.074 1.00 94.88 164 TRP A CA 1
ATOM 1305 C C . TRP A 1 164 ? 25.776 6.849 -13.575 1.00 94.88 164 TRP A C 1
ATOM 1307 O O . TRP A 1 164 ? 26.401 7.631 -12.864 1.00 94.88 164 TRP A O 1
ATOM 1317 N N . LEU A 1 165 ? 25.238 5.724 -13.087 1.00 93.12 165 LEU A N 1
ATOM 1318 C CA . LEU A 1 165 ? 25.451 5.266 -11.708 1.00 93.12 165 LEU A CA 1
ATOM 1319 C C . LEU A 1 165 ? 26.933 4.972 -11.434 1.00 93.12 165 LEU A C 1
ATOM 1321 O O . LEU A 1 165 ? 27.459 5.397 -10.403 1.00 93.12 165 LEU A O 1
ATOM 1325 N N . LEU A 1 166 ? 27.606 4.272 -12.353 1.00 94.44 166 LEU A N 1
ATOM 1326 C CA . LEU A 1 166 ? 29.029 3.953 -12.250 1.00 94.44 166 LEU A CA 1
ATOM 1327 C C . LEU A 1 166 ? 29.881 5.223 -12.318 1.00 94.44 166 LEU A C 1
ATOM 1329 O O . LEU A 1 166 ? 30.730 5.432 -11.455 1.00 94.44 166 LEU A O 1
ATOM 1333 N N . LEU A 1 167 ? 29.616 6.097 -13.290 1.00 95.31 167 LEU A N 1
ATOM 1334 C CA . LEU A 1 167 ? 30.347 7.349 -13.462 1.00 95.31 167 LEU A CA 1
ATOM 1335 C C . LEU A 1 167 ? 30.186 8.270 -12.247 1.00 95.31 167 LEU A C 1
ATOM 1337 O O . LEU A 1 167 ? 31.176 8.782 -11.734 1.00 95.31 167 LEU A O 1
ATOM 1341 N N . ALA A 1 168 ? 28.964 8.420 -11.727 1.00 92.69 168 ALA A N 1
ATOM 1342 C CA . ALA A 1 168 ? 28.712 9.197 -10.516 1.00 92.69 168 ALA A CA 1
ATOM 1343 C C . ALA A 1 168 ? 29.457 8.630 -9.298 1.00 92.69 168 ALA A C 1
ATOM 1345 O O . ALA A 1 168 ? 29.962 9.394 -8.478 1.00 92.69 168 ALA A O 1
ATOM 1346 N N . ARG A 1 169 ? 29.561 7.298 -9.188 1.00 92.94 169 ARG A N 1
ATOM 1347 C CA . ARG A 1 169 ? 30.344 6.641 -8.134 1.00 92.94 169 ARG A CA 1
ATOM 1348 C C . ARG A 1 169 ? 31.843 6.911 -8.295 1.00 92.94 169 ARG A C 1
ATOM 1350 O O . ARG A 1 169 ? 32.484 7.256 -7.306 1.00 92.94 169 ARG A O 1
ATOM 1357 N N . LEU A 1 170 ? 32.388 6.774 -9.506 1.00 95.75 170 LEU A N 1
ATOM 1358 C CA . LEU A 1 170 ? 33.809 7.007 -9.801 1.00 95.75 170 LEU A CA 1
ATOM 1359 C C . LEU A 1 170 ? 34.209 8.468 -9.562 1.00 95.75 170 LEU A C 1
ATOM 1361 O O . LEU A 1 170 ? 35.215 8.732 -8.911 1.00 95.75 170 LEU A O 1
ATOM 1365 N N . LEU A 1 171 ? 33.378 9.411 -10.012 1.00 95.19 171 LEU A N 1
ATOM 1366 C CA . LEU A 1 171 ? 33.599 10.852 -9.857 1.00 95.19 171 LEU A CA 1
ATOM 1367 C C . LEU A 1 171 ? 33.102 11.411 -8.512 1.00 95.19 171 LEU A C 1
ATOM 1369 O O . LEU A 1 171 ? 33.138 12.622 -8.302 1.00 95.19 171 LEU A O 1
ATOM 1373 N N . ARG A 1 172 ? 32.626 10.550 -7.599 1.00 91.38 172 ARG A N 1
ATOM 1374 C CA . ARG A 1 172 ? 32.102 10.913 -6.266 1.00 91.38 172 ARG A CA 1
ATOM 1375 C C . ARG A 1 172 ? 31.037 12.020 -6.300 1.00 91.38 172 ARG A C 1
ATOM 1377 O O . ARG A 1 172 ? 30.976 12.873 -5.415 1.00 91.38 172 ARG A O 1
ATOM 1384 N N . TRP A 1 173 ? 30.177 12.005 -7.314 1.00 89.56 173 TRP A N 1
ATOM 1385 C CA . TRP A 1 173 ? 29.086 12.966 -7.438 1.00 89.56 173 TRP A CA 1
ATOM 1386 C C . TRP A 1 173 ? 28.045 12.766 -6.338 1.00 89.56 173 TRP A C 1
ATOM 1388 O O . TRP A 1 173 ? 27.608 11.646 -6.059 1.00 89.56 173 TRP A O 1
ATOM 1398 N N . LYS A 1 174 ? 27.606 13.872 -5.731 1.00 85.12 174 LYS A N 1
ATOM 1399 C CA . LYS A 1 174 ? 26.514 13.847 -4.755 1.00 85.12 174 LYS A CA 1
ATOM 1400 C C . LYS A 1 174 ? 25.168 13.725 -5.487 1.00 85.12 174 LYS A C 1
ATOM 1402 O O . LYS A 1 174 ? 24.953 14.434 -6.468 1.00 85.12 174 LYS A O 1
ATOM 1407 N N . PRO A 1 175 ? 24.254 12.842 -5.045 1.00 78.69 175 PRO A N 1
ATOM 1408 C CA . PRO A 1 175 ? 22.908 12.773 -5.606 1.00 78.69 175 PRO A CA 1
ATOM 1409 C C . PRO A 1 175 ? 22.099 14.044 -5.264 1.00 78.69 175 PRO A C 1
ATOM 1411 O O . PRO A 1 175 ? 22.349 14.641 -4.217 1.00 78.69 175 PRO A O 1
ATOM 1414 N N . PRO A 1 176 ? 21.090 14.417 -6.076 1.00 75.69 176 PRO A N 1
ATOM 1415 C CA . PRO A 1 176 ? 20.621 13.718 -7.274 1.00 75.69 176 PRO A CA 1
ATOM 1416 C C . PRO A 1 176 ? 21.510 13.976 -8.499 1.00 75.69 176 PRO A C 1
ATOM 1418 O O . PRO A 1 176 ? 21.933 15.096 -8.747 1.00 75.69 176 PRO A O 1
ATOM 1421 N N . VAL A 1 177 ? 21.739 12.933 -9.302 1.00 86.19 177 VAL A N 1
ATOM 1422 C CA . VAL A 1 177 ? 22.434 13.044 -10.594 1.00 86.19 177 VAL A CA 1
ATOM 1423 C C . VAL A 1 177 ? 21.375 13.224 -11.687 1.00 86.19 177 VAL A C 1
ATOM 1425 O O . VAL A 1 177 ? 20.615 12.275 -11.926 1.00 86.19 177 VAL A O 1
ATOM 1428 N N . PRO A 1 178 ? 21.283 14.395 -12.350 1.00 88.50 178 PRO A N 1
ATOM 1429 C CA . PRO A 1 178 ? 20.212 14.691 -13.305 1.00 88.50 178 PRO A CA 1
ATOM 1430 C C . PRO A 1 178 ? 20.092 13.651 -14.422 1.00 88.50 178 PRO A C 1
ATOM 1432 O O . PRO A 1 178 ? 18.999 13.203 -14.740 1.00 88.50 178 PRO A O 1
ATOM 1435 N N . GLN A 1 179 ? 21.216 13.152 -14.939 1.00 91.50 179 GLN A N 1
ATOM 1436 C CA . GLN A 1 179 ? 21.241 12.168 -16.021 1.00 91.50 179 GLN A CA 1
ATOM 1437 C C . GLN A 1 179 ? 20.627 10.820 -15.615 1.00 91.50 179 GLN A C 1
ATOM 1439 O O . GLN A 1 179 ? 20.013 10.152 -16.449 1.00 91.50 179 GLN A O 1
ATOM 1444 N N . ILE A 1 180 ? 20.767 10.424 -14.345 1.00 90.25 180 ILE A N 1
ATOM 1445 C CA . ILE A 1 180 ? 20.111 9.231 -13.789 1.00 90.25 180 ILE A CA 1
ATOM 1446 C C . ILE A 1 180 ? 18.621 9.521 -13.629 1.00 90.25 180 ILE A C 1
ATOM 1448 O O . ILE A 1 180 ? 17.790 8.742 -14.093 1.00 90.25 180 ILE A O 1
ATOM 1452 N N . ARG A 1 181 ? 18.289 10.669 -13.023 1.00 89.56 181 ARG A N 1
ATOM 1453 C CA . ARG A 1 181 ? 16.910 11.104 -12.787 1.00 89.56 181 ARG A CA 1
ATOM 1454 C C . ARG A 1 181 ? 16.094 11.150 -14.064 1.00 89.56 181 ARG A C 1
ATOM 1456 O O . ARG A 1 181 ? 15.073 10.478 -14.157 1.00 89.56 181 ARG A O 1
ATOM 1463 N N . ASP A 1 182 ? 16.569 11.876 -15.060 1.00 90.56 182 ASP A N 1
ATOM 1464 C CA . ASP A 1 182 ? 15.818 12.110 -16.284 1.00 90.56 182 ASP A CA 1
ATOM 1465 C C . ASP A 1 182 ? 15.644 10.806 -17.081 1.00 90.56 182 ASP A C 1
ATOM 1467 O O . ASP A 1 182 ? 14.627 10.620 -17.743 1.00 90.56 182 ASP A O 1
ATOM 1471 N N . ARG A 1 183 ? 16.593 9.861 -16.992 1.00 92.19 183 ARG A N 1
ATOM 1472 C CA . ARG A 1 183 ? 16.450 8.520 -17.589 1.00 92.19 183 ARG A CA 1
ATOM 1473 C C . ARG A 1 183 ? 15.413 7.668 -16.865 1.00 92.19 183 ARG A C 1
ATOM 1475 O O . ARG A 1 183 ? 14.560 7.088 -17.525 1.00 92.19 183 ARG A O 1
ATOM 1482 N N . VAL A 1 184 ? 15.458 7.625 -15.533 1.00 91.50 184 VAL A N 1
ATOM 1483 C CA . VAL A 1 184 ? 14.465 6.907 -14.714 1.00 91.50 184 VAL A CA 1
ATOM 1484 C C . VAL A 1 184 ? 13.057 7.447 -14.974 1.00 91.50 184 VAL A C 1
ATOM 1486 O O . VAL A 1 184 ? 12.125 6.663 -15.150 1.00 91.50 184 VAL A O 1
ATOM 1489 N N . ILE A 1 185 ? 12.910 8.773 -15.059 1.00 89.44 185 ILE A N 1
ATOM 1490 C CA . ILE A 1 185 ? 11.639 9.428 -15.388 1.00 89.44 185 ILE A CA 1
ATOM 1491 C C . ILE A 1 185 ? 11.191 9.064 -16.806 1.00 89.44 185 ILE A C 1
ATOM 1493 O O . ILE A 1 185 ? 10.036 8.696 -16.994 1.00 89.44 185 ILE A O 1
ATOM 1497 N N . ARG A 1 186 ? 12.087 9.097 -17.802 1.00 91.25 186 ARG A N 1
ATOM 1498 C CA . ARG A 1 186 ? 11.749 8.707 -19.183 1.00 91.25 186 ARG A CA 1
ATOM 1499 C C . ARG A 1 186 ? 11.245 7.272 -19.285 1.00 91.25 186 ARG A C 1
ATOM 1501 O O . ARG A 1 186 ? 10.221 7.049 -19.923 1.00 91.25 186 ARG A O 1
ATOM 1508 N N . GLU A 1 187 ? 11.927 6.318 -18.658 1.00 92.88 187 GLU A N 1
ATOM 1509 C CA . GLU A 1 187 ? 11.481 4.918 -18.676 1.00 92.88 187 GLU A CA 1
ATOM 1510 C C . GLU A 1 187 ? 10.168 4.740 -17.903 1.00 92.88 187 GLU A C 1
ATOM 1512 O O . GLU A 1 187 ? 9.264 4.058 -18.380 1.00 92.88 187 GLU A O 1
ATOM 1517 N N . SER A 1 188 ? 9.998 5.444 -16.779 1.00 89.88 188 SER A N 1
ATOM 1518 C CA . SER A 1 188 ? 8.727 5.432 -16.044 1.00 89.88 188 SER A CA 1
ATOM 1519 C C . SER A 1 188 ? 7.582 6.002 -16.890 1.00 89.88 188 SER A C 1
ATOM 1521 O O . SER A 1 188 ? 6.517 5.400 -16.966 1.00 89.88 188 SER A O 1
ATOM 1523 N N . ASN A 1 189 ? 7.798 7.111 -17.602 1.00 89.19 189 ASN A N 1
ATOM 1524 C CA . ASN A 1 189 ? 6.812 7.673 -18.529 1.00 89.19 189 ASN A CA 1
ATOM 1525 C C . ASN A 1 189 ? 6.510 6.754 -19.707 1.00 89.19 189 ASN A C 1
ATOM 1527 O O . ASN A 1 189 ? 5.381 6.751 -20.197 1.00 89.19 189 ASN A O 1
ATOM 1531 N N . ARG A 1 190 ? 7.504 6.007 -20.196 1.00 90.50 190 ARG A N 1
ATOM 1532 C CA . ARG A 1 190 ? 7.307 5.047 -21.282 1.00 90.50 190 ARG A CA 1
ATOM 1533 C C . ARG A 1 190 ? 6.324 3.958 -20.857 1.00 90.50 190 ARG A C 1
ATOM 1535 O O . ARG A 1 190 ? 5.384 3.688 -21.591 1.00 90.50 190 ARG A O 1
ATOM 1542 N N . GLU A 1 191 ? 6.501 3.389 -19.671 1.00 90.38 191 GLU A N 1
ATOM 1543 C CA . GLU A 1 191 ? 5.688 2.258 -19.203 1.00 90.38 191 GLU A CA 1
ATOM 1544 C C . GLU A 1 191 ? 4.427 2.662 -18.418 1.00 90.38 191 GLU A C 1
ATOM 1546 O O . GLU A 1 191 ? 3.560 1.820 -18.160 1.00 90.38 191 GLU A O 1
ATOM 1551 N N . GLY A 1 192 ? 4.319 3.934 -18.026 1.00 90.06 192 GLY A N 1
ATOM 1552 C CA . GLY A 1 192 ? 3.171 4.498 -17.318 1.00 90.06 192 GLY A CA 1
ATOM 1553 C C . GLY A 1 192 ? 2.909 3.852 -15.953 1.00 90.06 192 GLY A C 1
ATOM 1554 O O . GLY A 1 192 ? 3.809 3.317 -15.298 1.00 90.06 192 GLY A O 1
ATOM 1555 N N . LEU A 1 193 ? 1.641 3.881 -15.525 1.00 90.69 193 LEU A N 1
ATOM 1556 C CA . LEU A 1 193 ? 1.203 3.295 -14.251 1.00 90.69 193 LEU A CA 1
ATOM 1557 C C . LEU A 1 193 ? 1.504 1.797 -14.156 1.00 90.69 193 LEU A C 1
ATOM 1559 O O . LEU A 1 193 ? 1.916 1.332 -13.097 1.00 90.69 193 LEU A O 1
ATOM 1563 N N . ARG A 1 194 ? 1.372 1.057 -15.266 1.00 93.19 194 ARG A N 1
ATOM 1564 C CA . ARG A 1 194 ? 1.695 -0.375 -15.317 1.00 93.19 194 ARG A CA 1
ATOM 1565 C C . ARG A 1 194 ? 3.136 -0.623 -14.877 1.00 93.19 194 ARG A C 1
ATOM 1567 O O . ARG A 1 194 ? 3.352 -1.362 -13.921 1.00 93.19 194 ARG A O 1
ATOM 1574 N N . GLY A 1 195 ? 4.108 0.012 -15.537 1.00 92.94 195 GLY A N 1
ATOM 1575 C CA . GLY A 1 195 ? 5.526 -0.165 -15.202 1.00 92.94 195 GLY A CA 1
ATOM 1576 C C . GLY A 1 195 ? 5.860 0.301 -13.789 1.00 92.94 195 GLY A C 1
ATOM 1577 O O . GLY A 1 195 ? 6.641 -0.345 -13.083 1.00 92.94 195 GLY A O 1
ATOM 1578 N N . MET A 1 196 ? 5.229 1.387 -13.336 1.00 93.75 196 MET A N 1
ATOM 1579 C CA . MET A 1 196 ? 5.396 1.874 -11.969 1.00 93.75 196 MET A CA 1
ATOM 1580 C C . MET A 1 196 ? 4.902 0.847 -10.940 1.00 93.75 196 MET A C 1
ATOM 1582 O O . MET A 1 196 ? 5.630 0.542 -9.996 1.00 93.75 196 MET A O 1
ATOM 1586 N N . TYR A 1 197 ? 3.711 0.274 -11.127 1.00 97.06 197 TYR A N 1
ATOM 1587 C CA . TYR A 1 197 ? 3.134 -0.702 -10.197 1.00 97.06 197 TYR A CA 1
ATOM 1588 C C . TYR A 1 197 ? 3.943 -1.994 -10.160 1.00 97.06 197 TYR A C 1
ATOM 1590 O O . TYR A 1 197 ? 4.286 -2.456 -9.072 1.00 97.06 197 TYR A O 1
ATOM 1598 N N . THR A 1 198 ? 4.353 -2.528 -11.315 1.00 96.62 198 THR A N 1
ATOM 1599 C CA . THR A 1 198 ? 5.224 -3.714 -11.348 1.00 96.62 198 THR A CA 1
ATOM 1600 C C . THR A 1 198 ? 6.569 -3.444 -10.676 1.00 96.62 198 THR A C 1
ATOM 1602 O O . THR A 1 198 ? 7.064 -4.280 -9.930 1.00 96.62 198 THR A O 1
ATOM 1605 N N . THR A 1 199 ? 7.137 -2.246 -10.859 1.00 96.56 199 THR A N 1
ATOM 1606 C CA . THR A 1 199 ? 8.392 -1.847 -10.195 1.00 96.56 199 THR A CA 1
ATOM 1607 C C . THR A 1 199 ? 8.235 -1.767 -8.675 1.00 96.56 199 THR A C 1
ATOM 1609 O O . THR A 1 199 ? 9.140 -2.175 -7.947 1.00 96.56 199 THR A O 1
ATOM 1612 N N . VAL A 1 200 ? 7.094 -1.274 -8.179 1.00 96.94 200 VAL A N 1
ATOM 1613 C CA . VAL A 1 200 ? 6.809 -1.251 -6.737 1.00 96.94 200 VAL A CA 1
ATOM 1614 C C . VAL A 1 200 ? 6.670 -2.666 -6.183 1.00 96.94 200 VAL A C 1
ATOM 1616 O O . VAL A 1 200 ? 7.346 -3.001 -5.214 1.00 96.94 200 VAL A O 1
ATOM 1619 N N . LEU A 1 201 ? 5.848 -3.504 -6.817 1.00 97.94 201 LEU A N 1
ATOM 1620 C CA . LEU A 1 201 ? 5.604 -4.881 -6.377 1.00 97.94 201 LEU A CA 1
ATOM 1621 C C . LEU A 1 201 ? 6.889 -5.728 -6.404 1.00 97.94 201 LEU A C 1
ATOM 1623 O O . LEU A 1 201 ? 7.159 -6.507 -5.495 1.00 97.94 201 LEU A O 1
ATOM 1627 N N . ASP A 1 202 ? 7.749 -5.542 -7.403 1.00 96.44 202 ASP A N 1
ATOM 1628 C CA . ASP A 1 202 ? 8.997 -6.304 -7.486 1.00 96.44 202 ASP A CA 1
ATOM 1629 C C . ASP A 1 202 ? 10.071 -5.794 -6.516 1.00 96.44 202 ASP A C 1
ATOM 1631 O O . ASP A 1 202 ? 10.869 -6.589 -6.004 1.00 96.44 202 ASP A O 1
ATOM 1635 N N . GLY A 1 203 ? 10.089 -4.480 -6.269 1.00 95.38 203 GLY A N 1
ATOM 1636 C CA . GLY A 1 203 ? 11.162 -3.785 -5.565 1.00 95.38 203 GLY A CA 1
ATOM 1637 C C . GLY A 1 203 ? 10.950 -3.546 -4.072 1.00 95.38 203 GLY A C 1
ATOM 1638 O O . GLY A 1 203 ? 11.941 -3.400 -3.365 1.00 95.38 203 GLY A O 1
ATOM 1639 N N . PHE A 1 204 ? 9.707 -3.495 -3.583 1.00 96.94 204 PHE A N 1
ATOM 1640 C CA . PHE A 1 204 ? 9.364 -3.016 -2.229 1.00 96.94 204 PHE A CA 1
ATOM 1641 C C . PHE A 1 204 ? 8.691 -4.092 -1.365 1.00 96.94 204 PHE A C 1
ATOM 1643 O O . PHE A 1 204 ? 7.824 -3.821 -0.539 1.00 96.94 204 PHE A O 1
ATOM 1650 N N . LYS A 1 205 ? 9.077 -5.350 -1.581 1.00 96.69 205 LYS A N 1
ATOM 1651 C CA . LYS A 1 205 ? 8.474 -6.531 -0.950 1.00 96.69 205 LYS A CA 1
ATOM 1652 C C . LYS A 1 205 ? 8.520 -6.495 0.579 1.00 96.69 205 LYS A C 1
ATOM 1654 O O . LYS A 1 205 ? 7.525 -6.822 1.217 1.00 96.69 205 LYS A O 1
ATOM 1659 N N . GLY A 1 206 ? 9.652 -6.073 1.146 1.00 96.94 206 GLY A N 1
ATOM 1660 C CA . GLY A 1 206 ? 9.820 -5.976 2.596 1.00 96.94 206 GLY A CA 1
ATOM 1661 C C . GLY A 1 206 ? 8.983 -4.855 3.213 1.00 96.94 206 GLY A C 1
ATOM 1662 O O . GLY A 1 206 ? 8.343 -5.068 4.236 1.00 96.94 206 GLY A O 1
ATOM 1663 N N . GLU A 1 207 ? 8.903 -3.692 2.563 1.00 97.81 207 GLU A N 1
ATOM 1664 C CA . GLU A 1 207 ? 8.049 -2.582 2.996 1.00 97.81 207 GLU A CA 1
ATOM 1665 C C . GLU A 1 207 ? 6.563 -2.940 2.906 1.00 97.81 207 GLU A C 1
ATOM 1667 O O . GLU A 1 207 ? 5.790 -2.584 3.792 1.00 97.81 207 GLU A O 1
ATOM 1672 N N . ILE A 1 208 ? 6.164 -3.678 1.866 1.00 98.56 208 ILE A N 1
ATOM 1673 C CA . ILE A 1 208 ? 4.801 -4.201 1.725 1.00 98.56 208 ILE A CA 1
ATOM 1674 C C . ILE A 1 208 ? 4.476 -5.156 2.881 1.00 98.56 208 ILE A C 1
ATOM 1676 O O . ILE A 1 208 ? 3.460 -4.965 3.543 1.00 98.56 208 ILE A O 1
ATOM 1680 N N . ALA A 1 209 ? 5.341 -6.134 3.176 1.00 98.19 209 ALA A N 1
ATOM 1681 C CA . ALA A 1 209 ? 5.137 -7.032 4.317 1.00 98.19 209 ALA A CA 1
ATOM 1682 C C . ALA A 1 209 ? 5.093 -6.271 5.648 1.00 98.19 209 ALA A C 1
ATOM 1684 O O . ALA A 1 209 ? 4.222 -6.521 6.473 1.00 98.19 209 ALA A O 1
ATOM 1685 N N . CYS A 1 210 ? 5.997 -5.309 5.840 1.00 98.19 210 CYS A N 1
ATOM 1686 C CA . CYS A 1 210 ? 6.036 -4.455 7.024 1.00 98.19 210 CYS A CA 1
ATOM 1687 C C . CYS A 1 210 ? 4.732 -3.656 7.192 1.00 98.19 210 CYS A C 1
ATOM 1689 O O . CYS A 1 210 ? 4.165 -3.622 8.279 1.00 98.19 210 CYS A O 1
ATOM 1691 N N . THR A 1 211 ? 4.202 -3.102 6.098 1.00 98.62 211 THR A N 1
ATOM 1692 C CA . THR A 1 211 ? 2.911 -2.396 6.080 1.00 98.62 211 THR A CA 1
ATOM 1693 C C . THR A 1 211 ? 1.771 -3.309 6.511 1.00 98.62 211 THR A C 1
ATOM 1695 O O . THR A 1 211 ? 0.985 -2.946 7.382 1.00 98.62 211 THR A O 1
ATOM 1698 N N . LEU A 1 212 ? 1.691 -4.508 5.931 1.00 98.69 212 LEU A N 1
ATOM 1699 C CA . LEU A 1 212 ? 0.640 -5.470 6.258 1.00 98.69 212 LEU A CA 1
ATOM 1700 C C . LEU A 1 212 ? 0.737 -5.970 7.703 1.00 98.69 212 LEU A C 1
ATOM 1702 O O . LEU A 1 212 ? -0.299 -6.197 8.3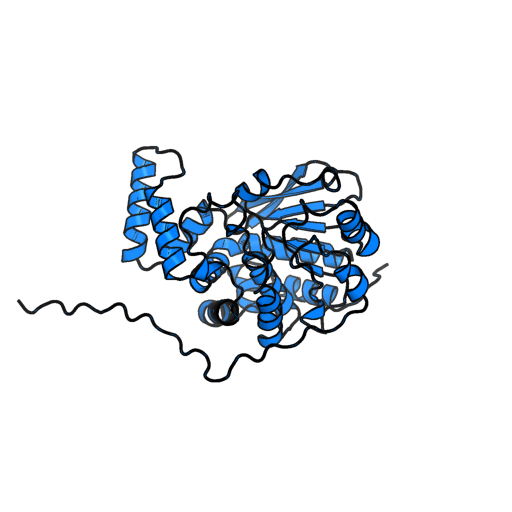18 1.00 98.69 212 LEU A O 1
ATOM 1706 N N . ARG A 1 213 ? 1.946 -6.081 8.268 1.00 98.25 213 ARG A N 1
ATOM 1707 C CA . ARG A 1 213 ? 2.144 -6.415 9.687 1.00 98.25 213 ARG A CA 1
ATOM 1708 C C . ARG A 1 213 ? 1.658 -5.326 10.631 1.00 98.25 213 ARG A C 1
ATOM 1710 O O . ARG A 1 213 ? 1.002 -5.652 11.607 1.00 98.25 213 ARG A O 1
ATOM 1717 N N . VAL A 1 214 ? 1.914 -4.053 10.328 1.00 98.25 214 VAL A N 1
ATOM 1718 C CA . VAL A 1 214 ? 1.377 -2.941 11.137 1.00 98.25 214 VAL A CA 1
ATOM 1719 C C . VAL A 1 214 ? -0.151 -2.923 11.102 1.00 98.25 214 VAL A C 1
ATOM 1721 O O . VAL A 1 214 ? -0.797 -2.698 12.123 1.00 98.25 214 VAL A O 1
ATOM 1724 N N . ILE A 1 215 ? -0.740 -3.183 9.930 1.00 98.38 215 ILE A N 1
ATOM 1725 C CA . ILE A 1 215 ? -2.196 -3.309 9.792 1.00 98.38 215 ILE A CA 1
ATOM 1726 C C . ILE A 1 215 ? -2.701 -4.510 10.602 1.00 98.38 215 ILE A C 1
ATOM 1728 O O . ILE A 1 215 ? -3.669 -4.368 11.342 1.00 98.38 215 ILE A O 1
ATOM 1732 N N . LEU A 1 216 ? -2.041 -5.668 10.501 1.00 98.19 216 LEU A N 1
ATOM 1733 C CA . LEU A 1 216 ? -2.381 -6.865 11.272 1.00 98.19 216 LEU A CA 1
ATOM 1734 C C . LEU A 1 216 ? -2.341 -6.595 12.782 1.00 98.19 216 LEU A C 1
ATOM 1736 O O . LEU A 1 216 ? -3.316 -6.887 13.461 1.00 98.19 216 LEU A O 1
ATOM 1740 N N . GLU A 1 217 ? -1.285 -5.959 13.288 1.00 97.06 217 GLU A N 1
ATOM 1741 C CA . GLU A 1 217 ? -1.164 -5.604 14.707 1.00 97.06 217 GLU A CA 1
ATOM 1742 C C . GLU A 1 217 ? -2.308 -4.682 15.168 1.00 97.06 217 GLU A C 1
ATOM 1744 O O . GLU A 1 217 ? -2.740 -4.740 16.319 1.00 97.06 217 GLU A O 1
ATOM 1749 N N . ALA A 1 218 ? -2.797 -3.787 14.297 1.00 95.94 218 ALA A N 1
ATOM 1750 C CA . ALA A 1 218 ? -3.943 -2.916 14.603 1.00 95.94 218 ALA A CA 1
ATOM 1751 C C . ALA A 1 218 ? -5.220 -3.730 14.737 1.00 95.94 218 ALA A C 1
ATOM 1753 O O . ALA A 1 218 ? -5.938 -3.632 15.729 1.00 95.94 218 ALA A O 1
ATOM 1754 N N . VAL A 1 219 ? -5.435 -4.605 13.763 1.00 94.38 219 VAL A N 1
ATOM 1755 C CA . VAL A 1 219 ? -6.581 -5.499 13.711 1.00 94.38 219 VAL A CA 1
ATOM 1756 C C . VAL A 1 219 ? -6.607 -6.451 14.913 1.00 94.38 219 VAL A C 1
ATOM 1758 O O . VAL A 1 219 ? -7.666 -6.624 15.511 1.00 94.38 219 VAL A O 1
ATOM 1761 N N . GLU A 1 220 ? -5.466 -7.022 15.309 1.00 94.88 220 GLU A N 1
ATOM 1762 C CA . GLU A 1 220 ? -5.349 -7.915 16.474 1.00 94.88 220 GLU A CA 1
ATOM 1763 C C . GLU A 1 220 ? -5.660 -7.209 17.796 1.00 94.88 220 GLU A C 1
ATOM 1765 O O . GLU A 1 220 ? -6.256 -7.811 18.686 1.00 94.88 220 GLU A O 1
ATOM 1770 N N . ARG A 1 221 ? -5.325 -5.919 17.903 1.00 93.56 221 ARG A N 1
ATOM 1771 C CA . ARG A 1 221 ? -5.678 -5.072 19.052 1.00 93.56 221 ARG A CA 1
ATOM 1772 C C . ARG A 1 221 ? -7.089 -4.484 18.974 1.00 93.56 221 ARG A C 1
ATOM 1774 O O . ARG A 1 221 ? -7.493 -3.735 19.855 1.00 93.56 221 ARG A O 1
ATOM 1781 N N . GLY A 1 222 ? -7.845 -4.799 17.922 1.00 92.12 222 GLY A N 1
ATOM 1782 C CA . GLY A 1 222 ? -9.185 -4.259 17.707 1.00 92.12 222 GLY A CA 1
ATOM 1783 C C . GLY A 1 222 ? -9.214 -2.775 17.327 1.00 92.12 222 GLY A C 1
ATOM 1784 O O . GLY A 1 222 ? -10.300 -2.196 17.284 1.00 92.12 222 GLY A O 1
ATOM 1785 N N . GLU A 1 223 ? -8.065 -2.182 17.007 1.00 92.81 223 GLU A N 1
ATOM 1786 C CA . GLU A 1 223 ? -7.898 -0.761 16.711 1.00 92.81 223 GLU A CA 1
ATOM 1787 C C . GLU A 1 223 ? -8.182 -0.454 15.233 1.00 92.81 223 GLU A C 1
ATOM 1789 O O . GLU A 1 223 ? -7.545 -1.035 14.344 1.00 92.81 223 GLU A O 1
ATOM 1794 N N . PRO A 1 224 ? -9.080 0.501 14.933 1.00 94.81 224 PRO A N 1
ATOM 1795 C CA . PRO A 1 224 ? -9.236 1.018 13.585 1.00 94.81 224 PRO A CA 1
ATOM 1796 C C . PRO A 1 224 ? -7.942 1.642 13.049 1.00 94.81 224 PRO A C 1
ATOM 1798 O O . PRO A 1 224 ? -7.294 2.466 13.706 1.00 94.81 224 PRO A O 1
ATOM 1801 N N . VAL A 1 225 ? -7.580 1.274 11.819 1.00 97.06 225 VAL A N 1
ATOM 1802 C CA . VAL A 1 225 ? -6.348 1.726 11.157 1.00 97.06 225 VAL A CA 1
ATOM 1803 C C . VAL A 1 225 ? -6.652 2.470 9.866 1.00 97.06 225 VAL A C 1
ATOM 1805 O O . VAL A 1 225 ? -7.459 2.032 9.049 1.00 97.06 225 VAL A O 1
ATOM 1808 N N . THR A 1 226 ? -5.971 3.594 9.652 1.00 97.88 226 THR A N 1
ATOM 1809 C CA . THR A 1 226 ? -6.024 4.342 8.392 1.00 97.88 226 THR A CA 1
ATOM 1810 C C . THR A 1 226 ? -4.660 4.338 7.725 1.00 97.88 226 THR A C 1
ATOM 1812 O O . THR A 1 226 ? -3.660 4.674 8.354 1.00 97.88 226 THR A O 1
ATOM 1815 N N . PHE A 1 227 ? -4.594 4.008 6.438 1.00 98.38 227 PHE A N 1
ATOM 1816 C CA . PHE A 1 227 ? -3.347 4.061 5.672 1.00 98.38 227 PHE A CA 1
ATOM 1817 C C . PHE A 1 227 ? -3.473 4.963 4.446 1.00 98.38 227 PHE A C 1
ATOM 1819 O O . PHE A 1 227 ? -4.506 5.021 3.775 1.00 98.38 227 PHE A O 1
ATOM 1826 N N . PHE A 1 228 ? -2.402 5.684 4.128 1.00 97.12 228 PHE A N 1
ATOM 1827 C CA . PHE A 1 228 ? -2.432 6.705 3.086 1.00 97.12 228 PHE A CA 1
ATOM 1828 C C . PHE A 1 228 ? -1.078 6.889 2.413 1.00 97.12 228 PHE A C 1
ATOM 1830 O O . PHE A 1 228 ? -0.035 6.449 2.883 1.00 97.12 228 PHE A O 1
ATOM 1837 N N . CYS A 1 229 ? -1.106 7.564 1.272 1.00 94.31 229 CYS A N 1
ATOM 1838 C CA . CYS A 1 229 ? 0.069 8.149 0.642 1.00 94.31 229 CYS A CA 1
ATOM 1839 C C . CYS A 1 229 ? -0.230 9.635 0.394 1.00 94.31 229 CYS A C 1
ATOM 1841 O O . CYS A 1 229 ? -1.035 10.223 1.107 1.00 94.31 229 CYS A O 1
ATOM 1843 N N . LYS A 1 230 ? 0.357 10.278 -0.618 1.00 90.88 230 LYS A N 1
ATOM 1844 C CA . LYS A 1 230 ? 0.032 11.682 -0.909 1.00 90.88 230 LYS A CA 1
ATOM 1845 C C . LYS A 1 230 ? -1.422 11.875 -1.358 1.00 90.88 230 LYS A C 1
ATOM 1847 O O . LYS A 1 230 ? -2.147 12.657 -0.759 1.00 90.88 230 LYS A O 1
ATOM 1852 N N . LEU A 1 231 ? -1.847 11.139 -2.387 1.00 90.38 231 LEU A N 1
ATOM 1853 C CA . LEU A 1 231 ? -3.197 11.219 -2.974 1.00 90.38 231 LEU A CA 1
ATOM 1854 C C . LEU A 1 231 ? -4.122 10.070 -2.547 1.00 90.38 231 LEU A C 1
ATOM 1856 O O . LEU A 1 231 ? -5.295 10.041 -2.905 1.00 90.38 231 LEU A O 1
ATOM 1860 N N . GLY A 1 232 ? -3.594 9.068 -1.846 1.00 92.44 232 GLY A N 1
ATOM 1861 C CA . GLY A 1 232 ? -4.360 7.875 -1.488 1.00 92.44 232 GLY A CA 1
ATOM 1862 C C . GLY A 1 232 ? -4.696 6.963 -2.668 1.00 92.44 232 GLY A C 1
ATOM 1863 O O . GLY A 1 232 ? -5.582 6.121 -2.550 1.00 92.44 232 GLY A O 1
ATOM 1864 N N . LYS A 1 233 ? -4.034 7.133 -3.819 1.00 93.88 233 LYS A N 1
ATOM 1865 C CA . LYS A 1 233 ? -4.334 6.409 -5.063 1.00 93.88 233 LYS A CA 1
ATOM 1866 C C . LYS A 1 233 ? -3.381 5.243 -5.312 1.00 93.88 233 LYS A C 1
ATOM 1868 O O . LYS A 1 233 ? -3.801 4.101 -5.235 1.00 93.88 233 LYS A O 1
ATOM 1873 N N . ASP A 1 234 ? -2.108 5.522 -5.592 1.00 94.38 234 ASP A N 1
ATOM 1874 C CA . ASP A 1 234 ? -1.177 4.523 -6.137 1.00 94.38 234 ASP A CA 1
ATOM 1875 C C . ASP A 1 234 ? -0.650 3.540 -5.086 1.00 94.38 234 ASP A C 1
ATOM 1877 O O . ASP A 1 234 ? -1.054 2.383 -5.049 1.00 94.38 234 ASP A O 1
ATOM 1881 N N . ARG A 1 235 ? 0.231 4.003 -4.188 1.00 97.06 235 ARG A N 1
ATOM 1882 C CA . ARG A 1 235 ? 0.797 3.180 -3.100 1.00 97.06 235 ARG A CA 1
ATOM 1883 C C . ARG A 1 235 ? -0.302 2.616 -2.200 1.00 97.06 235 ARG A C 1
ATOM 1885 O O . ARG A 1 235 ? -0.324 1.422 -1.930 1.00 97.06 235 ARG A O 1
ATOM 1892 N N . THR A 1 236 ? -1.256 3.462 -1.820 1.00 97.94 236 THR A N 1
ATOM 1893 C CA . THR A 1 236 ? -2.457 3.067 -1.076 1.00 97.94 236 THR A CA 1
ATOM 1894 C C . THR A 1 236 ? -3.307 2.064 -1.853 1.00 97.94 236 THR A C 1
ATOM 1896 O O . THR A 1 236 ? -3.779 1.101 -1.264 1.00 97.94 236 THR A O 1
ATOM 1899 N N . GLY A 1 237 ? -3.477 2.226 -3.166 1.00 98.06 237 GLY A N 1
ATOM 1900 C CA . GLY A 1 237 ? -4.225 1.285 -4.002 1.00 98.06 237 GLY A CA 1
ATOM 1901 C C . GLY A 1 237 ? -3.570 -0.088 -4.074 1.00 98.06 237 GLY A C 1
ATOM 1902 O O . GLY A 1 237 ? -4.262 -1.090 -3.947 1.00 98.06 237 GLY A O 1
ATOM 1903 N N . LEU A 1 238 ? -2.239 -0.151 -4.187 1.00 98.69 238 LEU A N 1
ATOM 1904 C CA . LEU A 1 238 ? -1.509 -1.421 -4.155 1.00 98.69 238 LEU A CA 1
ATOM 1905 C C . LEU A 1 238 ? -1.650 -2.131 -2.801 1.00 98.69 238 LEU A C 1
ATOM 1907 O O . LEU A 1 238 ? -1.904 -3.331 -2.775 1.00 98.69 238 LEU A O 1
ATOM 1911 N N . ILE A 1 239 ? -1.542 -1.404 -1.684 1.00 98.81 239 ILE A N 1
ATOM 1912 C CA . ILE A 1 239 ? -1.767 -1.988 -0.351 1.00 98.81 239 ILE A CA 1
ATOM 1913 C C . ILE A 1 239 ? -3.227 -2.429 -0.184 1.00 98.81 239 ILE A C 1
ATOM 1915 O O . ILE A 1 239 ? -3.472 -3.539 0.278 1.00 98.81 239 ILE A O 1
ATOM 1919 N N . SER A 1 240 ? -4.189 -1.623 -0.641 1.00 98.69 240 SER A N 1
ATOM 1920 C CA . SER A 1 240 ? -5.618 -1.967 -0.602 1.00 98.69 240 SER A CA 1
ATOM 1921 C C . SER A 1 240 ? -5.913 -3.241 -1.386 1.00 98.69 240 SER A C 1
ATOM 1923 O O . SER A 1 240 ? -6.583 -4.126 -0.871 1.00 98.69 240 SER A O 1
ATOM 1925 N N . MET A 1 241 ? -5.359 -3.369 -2.595 1.00 98.75 241 MET A N 1
ATOM 1926 C CA . MET A 1 241 ? -5.484 -4.562 -3.435 1.00 98.75 241 MET A CA 1
ATOM 1927 C C . MET A 1 241 ? -4.965 -5.819 -2.728 1.00 98.75 241 MET A C 1
ATOM 1929 O O . MET A 1 241 ? -5.611 -6.865 -2.792 1.00 98.75 241 MET A O 1
ATOM 1933 N N . LEU A 1 242 ? -3.845 -5.721 -2.006 1.00 98.81 242 LEU A N 1
ATOM 1934 C CA . LEU A 1 242 ? -3.289 -6.845 -1.249 1.00 98.81 242 LEU A CA 1
ATOM 1935 C C . LEU A 1 242 ? -4.134 -7.192 -0.013 1.00 98.81 242 LEU A C 1
ATOM 1937 O O . LEU A 1 242 ? -4.386 -8.371 0.223 1.00 98.81 242 LEU A O 1
ATOM 1941 N N . VAL A 1 243 ? -4.627 -6.197 0.734 1.00 98.69 243 VAL A N 1
ATOM 1942 C CA . VAL A 1 243 ? -5.523 -6.426 1.885 1.00 98.69 243 VAL A CA 1
ATOM 1943 C C . VAL A 1 243 ? -6.850 -7.049 1.441 1.00 98.69 243 VAL A C 1
ATOM 1945 O O . VAL A 1 243 ? -7.274 -8.060 2.003 1.00 98.69 243 VAL A O 1
ATOM 1948 N N . LEU A 1 244 ? -7.477 -6.494 0.401 1.00 98.50 244 LEU A N 1
ATOM 1949 C CA . LEU A 1 244 ? -8.711 -7.016 -0.192 1.00 98.50 244 LEU A CA 1
ATOM 1950 C C . LEU A 1 244 ? -8.521 -8.450 -0.702 1.00 98.50 244 LEU A C 1
ATOM 1952 O O . LEU A 1 244 ? -9.376 -9.302 -0.466 1.00 98.50 244 LEU A O 1
ATOM 1956 N N . SER A 1 245 ? -7.367 -8.750 -1.308 1.00 98.25 245 SER A N 1
ATOM 1957 C CA . SER A 1 245 ? -7.016 -10.115 -1.721 1.00 98.25 245 SER A CA 1
ATOM 1958 C C . SER A 1 245 ? -6.937 -11.086 -0.539 1.00 98.25 245 SER A C 1
ATOM 1960 O O . SER A 1 245 ? -7.465 -12.192 -0.634 1.00 98.25 245 SER A O 1
ATOM 1962 N N . CYS A 1 246 ? -6.323 -10.692 0.587 1.00 98.00 246 CYS A N 1
ATOM 1963 C CA . CYS A 1 246 ? -6.320 -11.509 1.811 1.00 98.00 246 CYS A CA 1
ATOM 1964 C C . CYS A 1 246 ? -7.746 -11.761 2.322 1.00 98.00 246 CYS A C 1
ATOM 1966 O O . CYS A 1 246 ? -8.060 -12.859 2.780 1.00 98.00 246 CYS A O 1
ATOM 1968 N N . CYS A 1 247 ? -8.627 -10.766 2.189 1.00 97.25 247 CYS A N 1
ATOM 1969 C CA . CYS A 1 247 ? -10.033 -10.864 2.573 1.00 97.25 247 CYS A CA 1
ATOM 1970 C C . CYS A 1 247 ? -10.896 -11.623 1.551 1.00 97.25 247 CYS A C 1
ATOM 1972 O O . CYS A 1 247 ? -12.071 -11.860 1.819 1.00 97.25 247 CYS A O 1
ATOM 1974 N N . GLY A 1 248 ? -10.333 -12.095 0.435 1.00 95.75 248 GLY A N 1
ATOM 1975 C CA . GLY A 1 248 ? -11.058 -12.874 -0.573 1.00 95.75 248 GLY A CA 1
ATOM 1976 C C . GLY A 1 248 ? -11.977 -12.042 -1.469 1.00 95.75 248 GLY A C 1
ATOM 1977 O O . GLY A 1 248 ? -12.911 -12.599 -2.038 1.00 95.75 248 GLY A O 1
ATOM 1978 N N . ALA A 1 249 ? -11.729 -10.735 -1.587 1.00 96.38 249 ALA A N 1
ATOM 1979 C CA . ALA A 1 249 ? -12.424 -9.886 -2.550 1.00 96.38 249 ALA A CA 1
ATOM 1980 C C . ALA A 1 249 ? -12.156 -10.357 -3.988 1.00 96.38 249 ALA A C 1
ATOM 1982 O O . ALA A 1 249 ? -11.065 -10.852 -4.300 1.00 96.38 249 ALA A O 1
ATOM 1983 N N . SER A 1 250 ? -13.138 -10.178 -4.871 1.00 95.56 250 SER A N 1
ATOM 1984 C CA . SER A 1 250 ? -12.963 -10.488 -6.289 1.00 95.56 250 SER A CA 1
ATOM 1985 C C . SER A 1 250 ? -12.033 -9.473 -6.969 1.00 95.56 250 SER A C 1
ATOM 1987 O O . SER A 1 250 ? -11.802 -8.367 -6.475 1.00 95.56 250 SER A O 1
ATOM 1989 N N . GLU A 1 251 ? -11.503 -9.811 -8.149 1.00 95.31 251 GLU A N 1
ATOM 1990 C CA . GLU A 1 251 ? -10.737 -8.830 -8.934 1.00 95.31 251 GLU A CA 1
ATOM 1991 C C . GLU A 1 251 ? -11.596 -7.627 -9.341 1.00 95.31 251 GLU A C 1
ATOM 1993 O O . GLU A 1 251 ? -11.081 -6.513 -9.433 1.00 95.31 251 GLU A O 1
ATOM 1998 N N . GLN A 1 252 ? -12.900 -7.840 -9.545 1.00 95.12 252 GLN A N 1
ATOM 1999 C CA . GLN A 1 252 ? -13.854 -6.775 -9.847 1.00 95.12 252 GLN A CA 1
ATOM 2000 C C . GLN A 1 252 ? -14.009 -5.813 -8.665 1.00 95.12 252 GLN A C 1
ATOM 2002 O O . GLN A 1 252 ? -13.926 -4.601 -8.856 1.00 95.12 252 GLN A O 1
ATOM 2007 N N . ASP A 1 253 ? -14.121 -6.326 -7.442 1.00 95.56 253 ASP A N 1
ATOM 2008 C CA . ASP A 1 253 ? -14.190 -5.504 -6.226 1.00 95.56 253 ASP A CA 1
ATOM 2009 C C . ASP A 1 253 ? -12.924 -4.654 -6.048 1.00 95.56 253 ASP A C 1
ATOM 2011 O O . ASP A 1 253 ? -12.984 -3.446 -5.809 1.00 95.56 253 ASP A O 1
ATOM 2015 N N . ILE A 1 254 ? -11.754 -5.277 -6.231 1.00 97.44 254 ILE A N 1
ATOM 2016 C CA . ILE A 1 254 ? -10.445 -4.621 -6.098 1.00 97.44 254 ILE A CA 1
ATOM 2017 C C . ILE A 1 254 ? -10.282 -3.491 -7.117 1.00 97.44 254 ILE A C 1
ATOM 2019 O O . ILE A 1 254 ? -9.834 -2.391 -6.776 1.00 97.44 254 ILE A O 1
ATOM 2023 N N . ILE A 1 255 ? -10.601 -3.760 -8.384 1.00 96.81 255 ILE A N 1
ATOM 2024 C CA . ILE A 1 255 ? -10.465 -2.764 -9.447 1.00 96.81 255 ILE A CA 1
ATOM 2025 C C . ILE A 1 255 ? -11.507 -1.652 -9.258 1.00 96.81 255 ILE A C 1
ATOM 2027 O O . ILE A 1 255 ? -11.154 -0.483 -9.411 1.00 96.81 255 ILE A O 1
ATOM 2031 N N . SER A 1 256 ? -12.738 -1.979 -8.854 1.00 95.12 256 SER A N 1
ATOM 2032 C CA . SER A 1 256 ? -13.788 -0.984 -8.587 1.00 95.12 256 SER A CA 1
ATOM 2033 C C . SER A 1 256 ? -13.414 -0.061 -7.424 1.00 95.12 256 SER A C 1
ATOM 2035 O O . SER A 1 256 ? -13.540 1.158 -7.545 1.00 95.12 256 SER A O 1
ATOM 2037 N N . ASP A 1 257 ? -12.836 -0.591 -6.336 1.00 96.19 257 ASP A N 1
ATOM 2038 C CA . ASP A 1 257 ? -12.287 0.244 -5.259 1.00 96.19 257 ASP A CA 1
ATOM 2039 C C . ASP A 1 257 ? -11.201 1.203 -5.758 1.00 96.19 257 ASP A C 1
ATOM 2041 O O . ASP A 1 257 ? -11.156 2.374 -5.366 1.00 96.19 257 ASP A O 1
ATOM 2045 N N . TYR A 1 258 ? -10.310 0.718 -6.620 1.00 96.56 258 TYR A N 1
ATOM 2046 C CA . TYR A 1 258 ? -9.223 1.522 -7.161 1.00 96.56 258 TYR A CA 1
ATOM 2047 C C . TYR A 1 258 ? -9.730 2.647 -8.077 1.00 96.56 258 TYR A C 1
ATOM 2049 O O . TYR A 1 258 ? -9.288 3.792 -7.941 1.00 96.56 258 TYR A O 1
ATOM 2057 N N . VAL A 1 259 ? -10.681 2.352 -8.969 1.00 95.19 259 VAL A N 1
ATOM 2058 C CA . VAL A 1 259 ? -11.225 3.315 -9.944 1.00 95.19 259 VAL A CA 1
ATOM 2059 C C . VAL A 1 259 ? -11.953 4.480 -9.267 1.00 95.19 259 VAL A C 1
ATOM 2061 O O . VAL A 1 259 ? -11.928 5.595 -9.787 1.00 95.19 259 VAL A O 1
ATOM 2064 N N . ARG A 1 260 ? -12.477 4.303 -8.046 1.00 92.81 260 ARG A N 1
ATOM 2065 C CA . ARG A 1 260 ? -13.039 5.405 -7.233 1.00 92.81 260 ARG A CA 1
ATOM 2066 C C . ARG A 1 260 ? -12.047 6.542 -6.963 1.00 92.81 260 ARG A C 1
ATOM 2068 O O . ARG A 1 260 ? -12.450 7.637 -6.589 1.00 92.81 260 ARG A O 1
ATOM 2075 N N . SER A 1 261 ? -10.749 6.315 -7.163 1.00 91.00 261 SER A N 1
ATOM 2076 C CA . SER A 1 261 ? -9.714 7.346 -7.060 1.00 91.00 261 SER A CA 1
ATOM 2077 C C . SER A 1 261 ? -9.456 8.120 -8.368 1.00 91.00 261 SER A C 1
ATOM 2079 O O . SER A 1 261 ? -8.482 8.870 -8.432 1.00 91.00 261 SER A O 1
ATOM 2081 N N . ARG A 1 262 ? -10.284 7.952 -9.415 1.00 85.81 262 ARG A N 1
ATOM 2082 C CA . ARG A 1 262 ? -10.064 8.550 -10.748 1.00 85.81 262 ARG A CA 1
ATOM 2083 C C . ARG A 1 262 ? -10.167 10.076 -10.783 1.00 85.81 262 ARG A C 1
ATOM 2085 O O . ARG A 1 262 ? -9.385 10.698 -11.496 1.00 85.81 262 ARG A O 1
ATOM 2092 N N . ASP A 1 263 ? -11.089 10.646 -10.006 1.00 72.25 263 ASP A N 1
ATOM 2093 C CA . ASP A 1 263 ? -11.464 12.067 -10.075 1.00 72.25 263 ASP A CA 1
ATOM 2094 C C . ASP A 1 263 ? -10.797 12.920 -8.996 1.00 72.25 263 ASP A C 1
ATOM 2096 O O . ASP A 1 263 ? -11.111 14.099 -8.842 1.00 72.25 263 ASP A O 1
ATOM 2100 N N . ILE A 1 264 ? -9.856 12.350 -8.238 1.00 72.00 264 ILE A N 1
ATOM 2101 C CA . ILE A 1 264 ? -9.098 13.124 -7.257 1.00 72.00 264 ILE A CA 1
ATOM 2102 C C . ILE A 1 264 ? -8.284 14.156 -8.037 1.00 72.00 264 ILE A C 1
ATOM 2104 O O . ILE A 1 264 ? -7.427 13.757 -8.833 1.00 72.00 264 ILE A O 1
ATOM 2108 N N . PRO A 1 265 ? -8.509 15.465 -7.813 1.00 59.75 265 PRO A N 1
ATOM 2109 C CA . PRO A 1 265 ? -7.790 16.499 -8.526 1.00 59.75 265 PRO A CA 1
ATOM 2110 C C . PRO A 1 265 ? -6.300 16.288 -8.335 1.00 59.75 265 PRO A C 1
ATOM 2112 O O . PRO A 1 265 ? -5.795 16.264 -7.206 1.00 59.75 265 PRO A O 1
ATOM 2115 N N . ASP A 1 266 ? -5.630 16.104 -9.463 1.00 54.50 266 ASP A N 1
ATOM 2116 C CA . ASP A 1 266 ? -4.206 15.882 -9.508 1.00 54.50 266 ASP A CA 1
ATOM 2117 C C . ASP A 1 266 ? -3.498 17.029 -8.783 1.00 54.50 266 ASP A C 1
ATOM 2119 O O . ASP A 1 266 ? -3.621 18.204 -9.146 1.00 54.50 266 ASP A O 1
ATOM 2123 N N . LEU A 1 267 ? -2.753 16.677 -7.741 1.00 50.78 267 LEU A N 1
ATOM 2124 C CA . LEU A 1 267 ? -1.907 17.605 -7.010 1.00 50.78 267 LEU A CA 1
ATOM 2125 C C . LEU A 1 267 ? -0.841 18.248 -7.924 1.00 50.78 267 LEU A C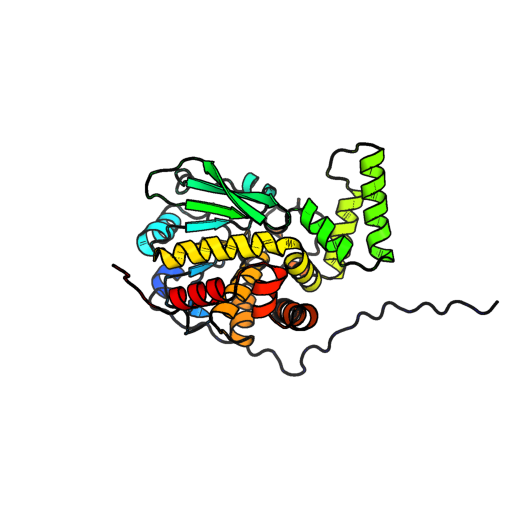 1
ATOM 2127 O O . LEU A 1 267 ? -0.279 19.273 -7.558 1.00 50.78 267 LEU A O 1
ATOM 2131 N N . HIS A 1 268 ? -0.623 17.742 -9.146 1.00 47.41 268 HIS A N 1
ATOM 2132 C CA . HIS A 1 268 ? 0.155 18.432 -10.181 1.00 47.41 268 HIS A CA 1
ATOM 2133 C C . HIS A 1 268 ? -0.424 19.792 -10.623 1.00 47.41 268 HIS A C 1
ATOM 2135 O O . HIS A 1 268 ? 0.296 20.572 -11.250 1.00 47.41 268 HIS A O 1
ATOM 2141 N N . LYS A 1 269 ? -1.687 20.114 -10.297 1.00 42.91 269 LYS A N 1
ATOM 2142 C CA . LYS A 1 269 ? -2.248 21.467 -10.482 1.00 42.91 269 LYS A CA 1
ATOM 2143 C C . LYS A 1 269 ? -1.925 22.429 -9.336 1.00 42.91 269 LYS A C 1
ATOM 2145 O O . LYS A 1 269 ? -2.076 23.637 -9.518 1.00 42.91 269 LYS A O 1
ATOM 2150 N N . ASP A 1 270 ? -1.453 21.931 -8.195 1.00 44.06 270 ASP A N 1
ATOM 2151 C CA . ASP A 1 270 ? -0.928 22.780 -7.133 1.00 44.06 270 ASP A CA 1
ATOM 2152 C C . ASP A 1 270 ? 0.473 23.275 -7.538 1.00 44.06 270 ASP A C 1
ATOM 2154 O O . ASP A 1 270 ? 1.356 22.492 -7.907 1.00 44.06 270 ASP A O 1
ATOM 2158 N N . ARG A 1 271 ? 0.691 24.599 -7.534 1.00 39.81 271 ARG A N 1
ATOM 2159 C CA . ARG A 1 271 ? 1.942 25.228 -8.021 1.00 39.81 271 ARG A CA 1
ATOM 2160 C C . ARG A 1 271 ? 3.185 24.710 -7.286 1.00 39.81 271 ARG A C 1
ATOM 2162 O O . ARG A 1 271 ? 4.284 24.815 -7.833 1.00 39.81 271 ARG A O 1
ATOM 2169 N N . SER A 1 272 ? 3.008 24.144 -6.093 1.00 38.16 272 SER A N 1
ATOM 2170 C CA . SER A 1 272 ? 4.037 23.523 -5.253 1.00 38.16 272 SER A CA 1
ATOM 2171 C C . SER A 1 272 ? 4.656 22.251 -5.867 1.00 38.16 272 SER A C 1
ATOM 2173 O O . SER A 1 272 ? 5.844 22.001 -5.665 1.00 38.16 272 SER A O 1
ATOM 2175 N N . LEU A 1 273 ? 3.924 21.511 -6.716 1.00 41.81 273 LEU A N 1
ATOM 2176 C CA . LEU A 1 273 ? 4.374 20.250 -7.336 1.00 41.81 273 LEU A CA 1
ATOM 2177 C C . LEU A 1 273 ? 4.882 20.372 -8.774 1.00 41.81 273 LEU A C 1
ATOM 2179 O O . LEU A 1 273 ? 5.246 19.364 -9.388 1.00 41.81 273 LEU A O 1
ATOM 2183 N N . LYS A 1 274 ? 5.089 21.604 -9.262 1.00 41.41 274 LYS A N 1
ATOM 2184 C CA . LYS A 1 274 ? 5.965 21.874 -10.422 1.00 41.41 274 LYS A CA 1
ATOM 2185 C C . LYS A 1 274 ? 7.371 21.261 -10.273 1.00 41.41 274 LYS A C 1
ATOM 2187 O O . LYS A 1 274 ? 8.112 21.228 -11.247 1.00 41.41 274 LYS A O 1
ATOM 2192 N N . LYS A 1 275 ? 7.746 20.776 -9.081 1.00 42.31 275 LYS A N 1
ATOM 2193 C CA . LYS A 1 275 ? 9.025 20.122 -8.775 1.00 42.31 275 LYS A CA 1
ATOM 2194 C C . LYS A 1 275 ? 9.067 18.606 -9.025 1.00 42.31 275 LYS A C 1
ATOM 2196 O O . LYS A 1 275 ? 10.172 18.068 -9.075 1.00 42.31 275 LYS A O 1
ATOM 2201 N N . LEU A 1 276 ? 7.943 17.935 -9.322 1.00 47.25 276 LEU A N 1
ATOM 2202 C CA . LEU A 1 276 ? 7.957 16.602 -9.959 1.00 47.25 276 LEU A CA 1
ATOM 2203 C C . LEU A 1 276 ? 8.238 16.742 -11.473 1.00 47.25 276 LEU A C 1
ATOM 2205 O O . LEU A 1 276 ? 7.504 16.245 -12.325 1.00 47.25 276 LEU A O 1
ATOM 2209 N N . VAL A 1 277 ? 9.284 17.506 -11.807 1.00 52.97 277 VAL A N 1
ATOM 2210 C CA . VAL A 1 277 ? 9.664 17.886 -13.171 1.00 52.97 277 VAL A CA 1
ATOM 2211 C C . VAL A 1 277 ? 9.886 16.617 -13.992 1.00 52.97 277 VAL A C 1
ATOM 2213 O O . VAL A 1 277 ? 10.871 15.910 -13.790 1.00 52.97 277 VAL A O 1
ATOM 2216 N N . GLY A 1 278 ? 8.976 16.341 -14.925 1.00 59.66 278 GLY A N 1
ATOM 2217 C CA . GLY A 1 278 ? 9.189 15.377 -15.998 1.00 59.66 278 GLY A CA 1
ATOM 2218 C C . GLY A 1 278 ? 8.267 14.160 -16.028 1.00 59.66 278 GLY A C 1
ATOM 2219 O O . GLY A 1 278 ? 8.308 13.480 -17.045 1.00 59.66 278 GLY A O 1
ATOM 2220 N N . PHE A 1 279 ? 7.440 13.874 -15.013 1.00 72.50 279 PHE A N 1
ATOM 2221 C CA . PHE A 1 279 ? 6.421 12.813 -15.135 1.00 72.50 279 PHE A CA 1
ATOM 2222 C C . PHE A 1 279 ? 5.234 13.272 -15.998 1.00 72.50 279 PHE A C 1
ATOM 2224 O O . PHE A 1 279 ? 4.792 14.416 -15.905 1.00 72.50 279 PHE A O 1
ATOM 2231 N N . ASP A 1 280 ? 4.718 12.384 -16.849 1.00 74.31 280 ASP A N 1
ATOM 2232 C CA . ASP A 1 280 ? 3.601 12.688 -17.751 1.00 74.31 280 ASP A CA 1
ATOM 2233 C C . ASP A 1 280 ? 2.258 12.691 -17.001 1.00 74.31 280 ASP A C 1
ATOM 2235 O O . ASP A 1 280 ? 1.659 11.642 -16.753 1.00 74.31 280 ASP A O 1
ATOM 2239 N N . ALA A 1 281 ? 1.750 13.883 -16.678 1.00 74.12 281 ALA A N 1
ATOM 2240 C CA . ALA A 1 281 ? 0.486 14.046 -15.960 1.00 74.12 281 ALA A CA 1
ATOM 2241 C C . ALA A 1 281 ? -0.688 13.295 -16.618 1.00 74.12 281 ALA A C 1
ATOM 2243 O O . ALA A 1 281 ? -1.540 12.759 -15.912 1.00 74.12 281 ALA A O 1
ATOM 2244 N N . LYS A 1 282 ? -0.737 13.161 -17.952 1.00 75.44 282 LYS A N 1
ATOM 2245 C CA . LYS A 1 282 ? -1.826 12.415 -18.611 1.00 75.44 282 LYS A CA 1
ATOM 2246 C C . LYS A 1 282 ? -1.787 10.927 -18.267 1.00 75.44 282 LYS A C 1
ATOM 2248 O O . LYS A 1 282 ? -2.837 10.314 -18.112 1.00 75.44 282 LYS A O 1
ATOM 2253 N N . LYS A 1 283 ? -0.590 10.356 -18.120 1.00 76.94 283 LYS A N 1
ATOM 2254 C CA . LYS A 1 283 ? -0.406 8.934 -17.798 1.00 76.94 283 LYS A CA 1
ATOM 2255 C C . LYS A 1 283 ? -0.576 8.631 -16.315 1.00 76.94 283 LYS A C 1
ATOM 2257 O O . LYS A 1 283 ? -0.954 7.514 -15.982 1.00 76.94 283 LYS A O 1
ATOM 2262 N N . PHE A 1 284 ? -0.282 9.595 -15.443 1.00 79.81 284 PHE A N 1
ATOM 2263 C CA . PHE A 1 284 ? -0.205 9.370 -13.998 1.00 79.81 284 PHE A CA 1
ATOM 2264 C C . PHE A 1 284 ? -1.315 10.036 -13.180 1.00 79.81 284 PHE A C 1
ATOM 2266 O O . PHE A 1 284 ? -1.427 9.723 -12.000 1.00 79.81 284 PHE A O 1
ATOM 2273 N N . SER A 1 285 ? -2.149 10.908 -13.755 1.00 75.62 285 SER A N 1
ATOM 2274 C CA . SER A 1 285 ? -3.180 11.654 -13.006 1.00 75.62 285 SER A CA 1
ATOM 2275 C C . SER A 1 285 ? -4.363 10.789 -12.566 1.00 75.62 285 SER A C 1
ATOM 2277 O O . SER A 1 285 ? -4.764 10.842 -11.406 1.00 75.62 285 SER A O 1
ATOM 2279 N N . GLN A 1 286 ? -4.875 9.924 -13.441 1.00 84.94 286 GLN A N 1
ATOM 2280 C CA . GLN A 1 286 ? -6.093 9.142 -13.189 1.00 84.94 286 GLN A CA 1
ATOM 2281 C C . GLN A 1 286 ? -5.835 7.799 -12.484 1.00 84.94 286 GLN A C 1
ATOM 2283 O O . GLN A 1 286 ? -4.688 7.397 -12.275 1.00 84.94 286 GLN A O 1
ATOM 2288 N N . ALA A 1 287 ? -6.917 7.096 -12.135 1.00 88.50 287 ALA A N 1
ATOM 2289 C CA . ALA A 1 287 ? -6.925 5.728 -11.612 1.00 88.50 287 ALA A CA 1
ATOM 2290 C C . ALA A 1 287 ? -7.625 4.769 -12.603 1.00 88.50 287 ALA A C 1
ATOM 2292 O O . ALA A 1 287 ? -8.741 4.322 -12.345 1.00 88.50 287 ALA A O 1
ATOM 2293 N N . PRO A 1 288 ? -7.043 4.484 -13.782 1.00 91.44 288 PRO A N 1
ATOM 2294 C CA . PRO A 1 288 ? -7.738 3.702 -14.796 1.00 91.44 288 PRO A CA 1
ATOM 2295 C C . PRO A 1 288 ? -7.749 2.202 -14.458 1.00 91.44 288 PRO A C 1
ATOM 2297 O O . PR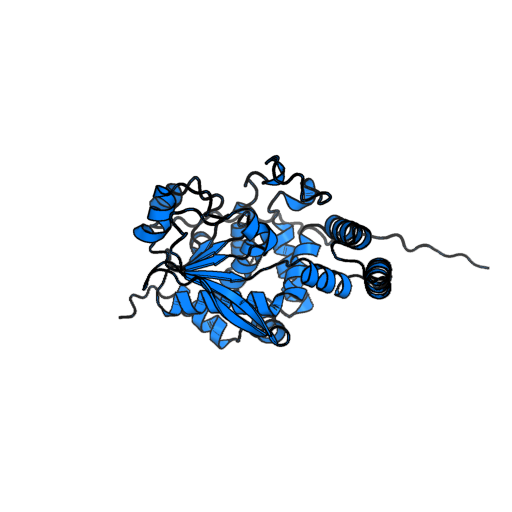O A 1 288 ? -6.719 1.640 -14.084 1.00 91.44 288 PRO A O 1
ATOM 2300 N N . ALA A 1 289 ? -8.881 1.526 -14.677 1.00 93.25 289 ALA A N 1
ATOM 2301 C CA . ALA A 1 289 ? -9.074 0.103 -14.359 1.00 93.25 289 ALA A CA 1
ATOM 2302 C C . ALA A 1 289 ? -7.943 -0.807 -14.879 1.00 93.25 289 ALA A C 1
ATOM 2304 O O . ALA A 1 289 ? -7.447 -1.680 -14.163 1.00 93.25 289 ALA A O 1
ATOM 2305 N N . HIS A 1 290 ? -7.466 -0.550 -16.104 1.00 92.19 290 HIS A N 1
ATOM 2306 C CA . HIS A 1 290 ? -6.402 -1.335 -16.732 1.00 92.19 290 HIS A CA 1
ATOM 2307 C C . HIS A 1 290 ? -5.073 -1.303 -15.956 1.00 92.19 290 HIS A C 1
ATOM 2309 O O . HIS A 1 290 ? -4.297 -2.251 -16.054 1.00 92.19 290 HIS A O 1
ATOM 2315 N N . ALA A 1 291 ? -4.789 -0.249 -15.178 1.00 94.12 291 ALA A N 1
ATOM 2316 C CA . ALA A 1 291 ? -3.564 -0.165 -14.385 1.00 94.12 291 ALA A CA 1
ATOM 2317 C C . ALA A 1 291 ? -3.586 -1.155 -13.212 1.00 94.12 291 ALA A C 1
ATOM 2319 O O . ALA A 1 291 ? -2.614 -1.886 -13.009 1.00 94.12 291 ALA A O 1
ATOM 2320 N N . MET A 1 292 ? -4.702 -1.222 -12.475 1.00 97.44 292 MET A N 1
ATOM 2321 C CA . MET A 1 292 ? -4.866 -2.192 -11.387 1.00 97.44 292 MET A CA 1
ATOM 2322 C C . MET A 1 292 ? -4.989 -3.621 -11.925 1.00 97.44 292 MET A C 1
ATOM 2324 O O . MET A 1 292 ? -4.359 -4.535 -11.393 1.00 97.44 292 MET A O 1
ATOM 2328 N N . HIS A 1 293 ? -5.698 -3.807 -13.042 1.00 96.38 293 HIS A N 1
ATOM 2329 C CA . HIS A 1 293 ? -5.751 -5.097 -13.728 1.00 96.38 293 HIS A CA 1
ATOM 2330 C C . HIS A 1 293 ? -4.351 -5.598 -14.121 1.00 96.38 293 HIS A C 1
ATOM 2332 O O . HIS A 1 293 ? -3.995 -6.739 -13.834 1.00 96.38 293 HIS A O 1
ATOM 2338 N N . ALA A 1 294 ? -3.507 -4.734 -14.698 1.00 96.19 294 ALA A N 1
ATOM 2339 C CA . ALA A 1 294 ? -2.141 -5.101 -15.063 1.00 96.19 294 ALA A CA 1
ATOM 2340 C C . ALA A 1 294 ? -1.263 -5.444 -13.843 1.00 96.19 294 ALA A C 1
ATOM 2342 O O . ALA A 1 294 ? -0.382 -6.298 -13.949 1.00 96.19 294 ALA A O 1
ATOM 2343 N N . ALA A 1 295 ? -1.500 -4.816 -12.685 1.00 98.12 295 ALA A N 1
ATOM 2344 C CA . ALA A 1 295 ? -0.819 -5.167 -11.438 1.00 98.12 295 ALA A CA 1
ATOM 2345 C C . ALA A 1 295 ? -1.226 -6.562 -10.934 1.00 98.12 295 ALA A C 1
ATOM 2347 O O . ALA A 1 295 ? -0.353 -7.373 -10.619 1.00 98.12 295 ALA A O 1
ATOM 2348 N N . LEU A 1 296 ? -2.526 -6.876 -10.924 1.00 98.44 296 LEU A N 1
ATOM 2349 C CA . LEU A 1 296 ? -3.034 -8.212 -10.580 1.00 98.44 296 LEU A CA 1
ATOM 2350 C C . LEU A 1 296 ? -2.508 -9.282 -11.549 1.00 98.44 296 LEU A C 1
ATOM 2352 O O . LEU A 1 296 ? -2.015 -10.328 -11.118 1.00 98.44 296 LEU A O 1
ATOM 2356 N N . GLN A 1 297 ? -2.522 -8.994 -12.854 1.00 97.94 297 GL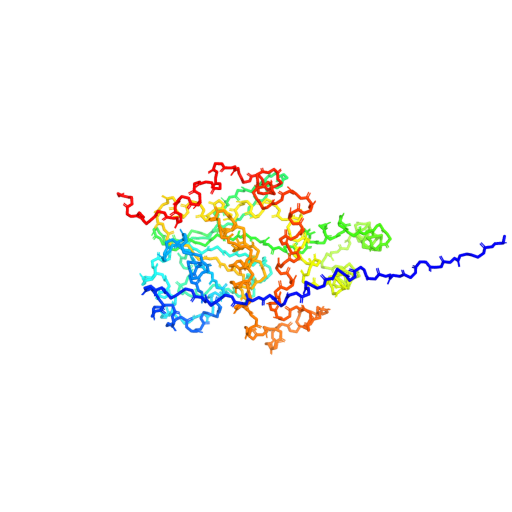N A N 1
ATOM 2357 C CA . GLN A 1 297 ? -1.977 -9.884 -13.878 1.00 97.94 297 GLN A CA 1
ATOM 2358 C C . GLN A 1 297 ? -0.475 -10.128 -13.675 1.00 97.94 297 GLN A C 1
ATOM 2360 O O . GLN A 1 297 ? -0.026 -11.268 -13.772 1.00 97.94 297 GLN A O 1
ATOM 2365 N N . HIS A 1 298 ? 0.304 -9.091 -13.343 1.00 97.94 298 HIS A N 1
ATOM 2366 C CA . HIS A 1 298 ? 1.724 -9.241 -13.008 1.00 97.94 298 HIS A CA 1
ATOM 2367 C C . HIS A 1 298 ? 1.926 -10.187 -11.822 1.00 97.94 298 HIS A C 1
ATOM 2369 O O . HIS A 1 298 ? 2.736 -11.110 -11.910 1.00 97.94 298 HIS A O 1
ATOM 2375 N N . LEU A 1 299 ? 1.152 -10.020 -10.744 1.00 98.56 299 LEU A N 1
ATOM 2376 C CA . LEU A 1 299 ? 1.210 -10.914 -9.583 1.00 98.56 299 LEU A CA 1
ATOM 2377 C C . LEU A 1 299 ? 0.867 -12.361 -9.956 1.00 98.56 299 LEU A C 1
ATOM 2379 O O . LEU A 1 299 ? 1.560 -13.289 -9.533 1.00 98.56 299 LEU A O 1
ATOM 2383 N N . ARG A 1 300 ? -0.148 -12.564 -10.801 1.00 97.94 300 ARG A N 1
ATOM 2384 C CA . ARG A 1 300 ? -0.538 -13.888 -11.298 1.00 97.94 300 ARG A CA 1
ATOM 2385 C C . ARG A 1 300 ? 0.561 -14.532 -12.144 1.00 97.94 300 ARG A C 1
ATOM 2387 O O . ARG A 1 300 ? 1.003 -15.631 -11.825 1.00 97.94 300 ARG A O 1
ATOM 2394 N N . CYS A 1 301 ? 1.031 -13.845 -13.182 1.00 97.62 301 CYS A N 1
ATOM 2395 C CA . CYS A 1 301 ? 1.996 -14.391 -14.136 1.00 97.62 301 CYS A CA 1
ATOM 2396 C C . CYS A 1 301 ? 3.392 -14.584 -13.531 1.00 97.62 301 CYS A C 1
ATOM 2398 O O . CYS A 1 301 ? 4.062 -15.563 -13.846 1.00 97.62 301 CYS A O 1
ATOM 2400 N N . ARG A 1 302 ? 3.854 -13.660 -12.676 1.00 97.06 302 ARG A N 1
ATOM 2401 C CA . ARG A 1 302 ? 5.224 -13.684 -12.141 1.00 97.06 302 ARG A CA 1
ATOM 2402 C C . ARG A 1 302 ? 5.359 -14.499 -10.859 1.00 97.06 302 ARG A C 1
ATOM 2404 O O . ARG A 1 302 ? 6.412 -15.105 -10.657 1.00 97.06 302 ARG A O 1
ATOM 2411 N N . TYR A 1 303 ? 4.335 -14.473 -10.006 1.00 97.94 303 TYR A N 1
ATOM 2412 C CA . TYR A 1 303 ? 4.387 -15.021 -8.647 1.00 97.94 303 TYR A CA 1
ATOM 2413 C C . TYR A 1 303 ? 3.325 -16.090 -8.373 1.00 97.94 303 TYR A C 1
ATOM 2415 O O . TYR A 1 303 ? 3.299 -16.631 -7.274 1.00 97.94 303 TYR A O 1
ATOM 2423 N N . GLY A 1 304 ? 2.449 -16.412 -9.330 1.00 97.44 304 GLY A N 1
ATOM 2424 C CA . GLY A 1 304 ? 1.357 -17.368 -9.123 1.00 97.44 304 GLY A CA 1
ATOM 2425 C C . GLY A 1 304 ? 0.172 -16.804 -8.332 1.00 97.44 304 GLY A C 1
ATOM 2426 O O . GLY A 1 304 ? -0.638 -17.574 -7.825 1.00 97.44 304 GLY A O 1
ATOM 2427 N N . GLY A 1 305 ? 0.062 -15.476 -8.212 1.00 97.81 305 GLY A N 1
ATOM 2428 C CA . GLY A 1 305 ? -1.043 -14.777 -7.548 1.00 97.81 305 GLY A CA 1
ATOM 2429 C C . GLY A 1 305 ? -0.627 -14.027 -6.281 1.00 97.81 305 GLY A C 1
ATOM 2430 O O . GLY A 1 305 ? 0.500 -14.140 -5.802 1.00 97.81 305 GLY A O 1
ATOM 2431 N N . THR A 1 306 ? -1.560 -13.252 -5.725 1.00 98.25 306 THR A N 1
ATOM 2432 C CA . THR A 1 306 ? -1.348 -12.382 -4.551 1.00 98.25 306 THR A CA 1
ATOM 2433 C C . THR A 1 306 ? -0.949 -13.174 -3.305 1.00 98.25 306 THR A C 1
ATOM 2435 O O . THR A 1 306 ? 0.038 -12.835 -2.657 1.00 98.25 306 THR A O 1
ATOM 2438 N N . ARG A 1 307 ? -1.641 -14.285 -3.021 1.00 98.31 307 ARG A N 1
ATOM 2439 C CA . ARG A 1 307 ? -1.361 -15.180 -1.881 1.00 98.31 307 ARG A CA 1
ATOM 2440 C C . ARG A 1 307 ? 0.087 -15.679 -1.864 1.00 98.31 307 ARG A C 1
ATOM 2442 O O . ARG A 1 307 ? 0.766 -15.605 -0.839 1.00 98.31 307 ARG A O 1
ATOM 2449 N N . ARG A 1 308 ? 0.559 -16.179 -3.011 1.00 98.38 308 ARG A N 1
ATOM 2450 C CA . ARG A 1 308 ? 1.911 -16.727 -3.172 1.00 98.38 308 ARG A CA 1
ATOM 2451 C C . ARG A 1 308 ? 2.968 -15.626 -3.196 1.00 98.38 308 ARG A C 1
ATOM 2453 O O . ARG A 1 308 ? 3.997 -15.768 -2.547 1.00 98.38 308 ARG A O 1
ATOM 2460 N N . TYR A 1 309 ? 2.684 -14.502 -3.857 1.00 98.69 309 TYR A N 1
ATOM 2461 C CA . TYR A 1 309 ? 3.522 -13.304 -3.798 1.00 98.69 309 TYR A CA 1
ATOM 2462 C C . TYR A 1 309 ? 3.777 -12.850 -2.353 1.00 98.69 309 TYR A C 1
ATOM 2464 O O . TYR A 1 309 ? 4.930 -12.667 -1.962 1.00 98.69 309 TYR A O 1
ATOM 2472 N N . LEU A 1 310 ? 2.725 -12.729 -1.539 1.00 98.62 310 LEU A N 1
ATOM 2473 C CA . LEU A 1 310 ? 2.857 -12.322 -0.143 1.00 98.62 310 LEU A CA 1
ATOM 2474 C C . LEU A 1 310 ? 3.674 -13.334 0.670 1.00 98.62 310 LEU A C 1
ATOM 2476 O O . LEU A 1 310 ? 4.626 -12.936 1.340 1.00 98.62 310 LEU A O 1
ATOM 2480 N N . ALA A 1 311 ? 3.365 -14.628 0.554 1.00 98.19 311 ALA A N 1
ATOM 2481 C CA . ALA A 1 311 ? 4.022 -15.671 1.339 1.00 98.19 311 ALA A CA 1
ATOM 2482 C C . ALA A 1 311 ? 5.494 -15.884 0.951 1.00 98.19 311 ALA A C 1
ATOM 2484 O O . ALA A 1 311 ? 6.361 -15.907 1.820 1.00 98.19 311 ALA A O 1
ATOM 2485 N N . GLU A 1 312 ? 5.783 -16.025 -0.344 1.00 97.50 312 GLU A N 1
ATOM 2486 C CA . GLU A 1 312 ? 7.101 -16.458 -0.827 1.00 97.50 312 GLU A CA 1
ATOM 2487 C C . GLU A 1 312 ? 8.017 -15.291 -1.213 1.00 97.50 312 GLU A C 1
ATOM 2489 O O . GLU A 1 312 ? 9.235 -15.406 -1.097 1.00 97.50 312 GLU A O 1
ATOM 2494 N N . ALA A 1 313 ? 7.463 -14.166 -1.684 1.00 96.62 313 ALA A N 1
ATOM 2495 C CA . ALA A 1 313 ? 8.266 -13.031 -2.141 1.00 96.62 313 ALA A CA 1
ATOM 2496 C C . ALA A 1 313 ? 8.363 -11.913 -1.091 1.00 96.62 313 ALA A C 1
ATOM 2498 O O . ALA A 1 313 ? 9.445 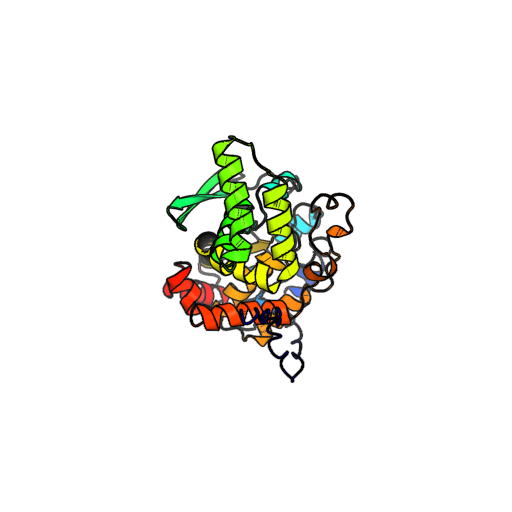-11.354 -0.903 1.00 96.62 313 ALA A O 1
ATOM 2499 N N . CYS A 1 314 ? 7.255 -11.570 -0.426 1.00 97.12 314 CYS A N 1
ATOM 2500 C CA . CYS A 1 314 ? 7.238 -10.550 0.631 1.00 97.12 314 CYS A CA 1
ATOM 2501 C C . CYS A 1 314 ? 7.626 -11.097 2.003 1.00 97.12 314 CYS A C 1
ATOM 2503 O O . CYS A 1 314 ? 8.117 -10.339 2.837 1.00 97.12 314 CYS A O 1
ATOM 2505 N N . GLY A 1 315 ? 7.416 -12.393 2.234 1.00 96.62 315 GLY A N 1
ATOM 2506 C CA . GLY A 1 315 ? 7.597 -13.011 3.542 1.00 96.62 315 GLY A CA 1
ATOM 2507 C C . GLY A 1 315 ? 6.462 -12.698 4.518 1.00 96.62 315 GLY A C 1
ATOM 2508 O O . GLY A 1 315 ? 6.690 -12.777 5.716 1.00 96.62 315 GLY A O 1
ATOM 2509 N N . PHE A 1 316 ? 5.274 -12.317 4.032 1.00 98.12 316 PHE A N 1
ATOM 2510 C CA . PHE A 1 316 ? 4.038 -12.212 4.814 1.00 98.12 316 PHE A CA 1
ATOM 2511 C C . PHE A 1 316 ? 3.292 -13.547 4.709 1.00 98.12 316 PHE A C 1
ATOM 2513 O O . PHE A 1 316 ? 2.625 -13.843 3.710 1.00 98.12 316 PHE A O 1
ATOM 2520 N N . SER A 1 317 ? 3.516 -14.396 5.707 1.00 98.19 317 SER A N 1
ATOM 2521 C CA . SER A 1 317 ? 3.169 -15.814 5.729 1.00 98.19 317 SER A CA 1
ATOM 2522 C C . SER A 1 317 ? 1.676 -16.075 5.528 1.00 98.19 317 SER A C 1
ATOM 2524 O O . SER A 1 317 ? 0.823 -15.213 5.731 1.00 98.19 317 SER A O 1
ATOM 2526 N N . LEU A 1 318 ? 1.338 -17.313 5.162 1.00 98.38 318 LEU A N 1
ATOM 2527 C CA . LEU A 1 318 ? -0.058 -17.732 5.025 1.00 98.38 318 LEU A CA 1
ATOM 2528 C C . LEU A 1 318 ? -0.844 -17.587 6.336 1.00 98.38 318 LEU A C 1
ATOM 2530 O O . LEU A 1 318 ? -2.027 -17.261 6.289 1.00 98.38 318 LEU A O 1
ATOM 2534 N N . ASN A 1 319 ? -0.186 -17.788 7.482 1.00 98.38 319 ASN A N 1
ATOM 2535 C CA . ASN A 1 319 ? -0.794 -17.593 8.794 1.00 98.38 319 ASN A CA 1
ATOM 2536 C C . ASN A 1 319 ? -1.109 -16.111 9.048 1.00 98.38 319 ASN A C 1
ATOM 2538 O O . ASN A 1 319 ? -2.237 -15.782 9.391 1.00 98.38 319 ASN A O 1
ATOM 2542 N N . GLU A 1 320 ? -0.159 -15.204 8.792 1.00 98.50 320 GLU A N 1
ATOM 2543 C CA . GLU A 1 320 ? -0.397 -13.756 8.916 1.00 98.50 320 GLU A CA 1
ATOM 2544 C C . GLU A 1 320 ? -1.527 -13.280 7.982 1.00 98.50 320 GLU A C 1
ATOM 2546 O O . GLU A 1 320 ? -2.378 -12.489 8.386 1.00 98.50 320 GLU A O 1
ATOM 2551 N N . GLN A 1 321 ? -1.599 -13.811 6.754 1.00 98.56 321 GLN A N 1
ATOM 2552 C CA . GLN A 1 321 ? -2.701 -13.530 5.823 1.00 98.56 321 GLN A CA 1
ATOM 2553 C C . GLN A 1 321 ? -4.060 -13.981 6.376 1.00 98.56 321 GLN A C 1
ATOM 2555 O O . GLN A 1 321 ? -5.042 -13.246 6.269 1.00 98.56 321 GLN A O 1
ATOM 2560 N N . GLN A 1 322 ? -4.123 -15.175 6.972 1.00 97.81 322 GLN A N 1
ATOM 2561 C CA . GLN A 1 322 ? -5.341 -15.707 7.584 1.00 97.81 322 GLN A CA 1
ATOM 2562 C C . GLN A 1 322 ? -5.754 -14.920 8.828 1.00 97.81 322 GLN A C 1
ATOM 2564 O O . GLN A 1 322 ? -6.941 -14.645 8.984 1.00 97.81 322 GLN A O 1
ATOM 2569 N N . LEU A 1 323 ? -4.802 -14.533 9.682 1.00 98.06 323 LEU A N 1
ATOM 2570 C CA . LEU A 1 323 ? -5.061 -13.711 10.866 1.00 98.06 323 LEU A CA 1
ATOM 2571 C C . LEU A 1 323 ? -5.587 -12.329 10.476 1.00 98.06 323 LEU A C 1
ATOM 2573 O O . LEU A 1 323 ? -6.603 -11.897 11.017 1.00 98.06 323 LEU A O 1
ATOM 2577 N N . LEU A 1 324 ? -4.976 -11.692 9.470 1.00 98.06 324 LEU A N 1
ATOM 2578 C CA . LEU A 1 324 ? -5.433 -10.403 8.951 1.00 98.06 324 LEU A CA 1
ATOM 2579 C C . LEU A 1 324 ? -6.864 -10.509 8.416 1.00 98.06 324 LEU A C 1
ATOM 2581 O O . LEU A 1 324 ? -7.732 -9.725 8.795 1.00 98.06 324 LEU A O 1
ATOM 2585 N N . ALA A 1 325 ? -7.123 -11.504 7.564 1.00 97.38 325 ALA A N 1
ATOM 2586 C CA . ALA A 1 325 ? -8.450 -11.731 7.006 1.00 97.38 325 ALA A CA 1
ATOM 2587 C C . ALA A 1 325 ? -9.478 -12.034 8.102 1.00 97.38 325 ALA A C 1
ATOM 2589 O O . ALA A 1 325 ? -10.578 -11.491 8.076 1.00 97.38 325 ALA A O 1
ATOM 2590 N N . LYS A 1 326 ? -9.126 -12.880 9.079 1.00 96.62 326 LYS A N 1
ATOM 2591 C CA . LYS A 1 326 ? -9.994 -13.221 10.207 1.00 96.62 326 LYS A CA 1
ATOM 2592 C C . LYS A 1 326 ? -10.340 -11.974 11.008 1.00 96.62 326 LYS A C 1
ATOM 2594 O O . LYS A 1 326 ? -11.521 -11.701 11.153 1.00 96.62 326 LYS A O 1
ATOM 2599 N N . GLY A 1 327 ? -9.356 -11.204 11.461 1.00 95.88 327 GLY A N 1
ATOM 2600 C CA . GLY A 1 327 ? -9.611 -10.034 12.298 1.00 95.88 327 GLY A CA 1
ATOM 2601 C C . GLY A 1 327 ? -10.370 -8.911 11.581 1.00 95.88 327 GLY A C 1
ATOM 2602 O O . GLY A 1 327 ? -11.146 -8.204 12.216 1.00 95.88 327 GLY A O 1
ATOM 2603 N N . LEU A 1 328 ? -10.226 -8.786 10.255 1.00 96.00 328 LEU A N 1
ATOM 2604 C CA . LEU A 1 328 ? -11.042 -7.867 9.453 1.00 96.00 328 LEU A CA 1
ATOM 2605 C C . LEU A 1 328 ? -12.468 -8.388 9.208 1.00 96.00 328 LEU A C 1
ATOM 2607 O O . LEU A 1 328 ? -13.392 -7.587 9.090 1.00 96.00 328 LEU A O 1
ATOM 2611 N N . ARG A 1 329 ? -12.673 -9.710 9.143 1.00 93.00 329 ARG A N 1
ATOM 2612 C CA . ARG A 1 329 ? -13.994 -10.346 8.950 1.00 93.00 329 ARG A CA 1
ATOM 2613 C C . ARG A 1 329 ? -14.802 -10.472 10.228 1.00 93.00 329 ARG A C 1
ATOM 2615 O O . ARG A 1 329 ? -16.026 -10.435 10.195 1.00 93.00 329 ARG A O 1
ATOM 2622 N N . THR A 1 330 ? -14.130 -10.687 11.349 1.00 84.06 330 THR A N 1
ATOM 2623 C CA . THR A 1 330 ? -14.789 -10.836 12.635 1.00 84.06 330 THR A CA 1
ATOM 2624 C C . THR A 1 330 ? -15.001 -9.455 13.232 1.00 84.06 330 THR A C 1
ATOM 2626 O O . THR A 1 330 ? -14.044 -8.780 13.610 1.00 84.06 330 THR A O 1
ATOM 2629 N N . GLY A 1 331 ? -16.258 -9.038 13.360 1.00 61.53 331 GLY A N 1
ATOM 2630 C CA . GLY A 1 331 ? -16.598 -7.932 14.239 1.00 61.53 331 GLY A CA 1
ATOM 2631 C C . GLY A 1 331 ? -16.342 -8.378 15.668 1.00 61.53 331 GLY A C 1
ATOM 2632 O O . GLY A 1 331 ? -17.148 -9.116 16.223 1.00 61.53 331 GLY A O 1
ATOM 2633 N N . VAL A 1 332 ? -15.205 -8.004 16.250 1.00 47.16 332 VAL A N 1
ATOM 2634 C CA . VAL A 1 332 ? -14.947 -8.322 17.654 1.00 47.16 332 VAL A CA 1
ATOM 2635 C C . VAL A 1 332 ? -14.696 -7.068 18.466 1.00 47.16 332 VAL A C 1
ATOM 2637 O O . VAL A 1 332 ? -13.770 -6.301 18.200 1.00 47.16 332 VAL A O 1
ATOM 2640 N N . SER A 1 333 ? -15.576 -6.896 19.452 1.00 36.59 333 SER A N 1
ATOM 2641 C CA . SER A 1 333 ? -15.187 -6.670 20.837 1.00 36.59 333 SER A CA 1
ATOM 2642 C C . SER A 1 333 ? -14.551 -7.977 21.331 1.00 36.59 333 SER A C 1
ATOM 2644 O O . SER A 1 333 ? -15.259 -8.905 21.714 1.00 36.59 333 SER A O 1
ATOM 2646 N N . LEU A 1 334 ? -13.228 -8.121 21.193 1.00 31.05 334 LEU A N 1
ATOM 2647 C CA . LEU A 1 334 ? -12.489 -9.113 21.977 1.00 31.05 334 LEU A CA 1
ATOM 2648 C C . LEU A 1 334 ? -12.074 -8.393 23.253 1.00 31.05 334 LEU A C 1
ATOM 2650 O O . LEU A 1 334 ? -11.159 -7.584 23.191 1.00 31.05 334 LEU A O 1
ATOM 2654 N N . MET A 1 335 ? -12.845 -8.684 24.307 1.00 31.09 335 MET A N 1
ATOM 2655 C CA . MET A 1 335 ? -12.607 -8.488 25.747 1.00 31.09 335 MET A CA 1
ATOM 2656 C C . MET A 1 335 ? -11.775 -7.285 26.180 1.00 31.09 335 MET A C 1
ATOM 2658 O O . MET A 1 335 ? -10.538 -7.317 26.010 1.00 31.09 335 MET A O 1
#

Organism: NCBI:txid1274662

Radius of gyration: 20.53 Å; chains: 1; bounding box: 57×43×73 Å

Sequence (335 aa):
MWLLRGSHDEEVRLPVPAVPFEEVAPISLPNDRVTQQLSSIRNFRDLASACTSITPGKIFRCACPYQASCGELETLLNSLGVQRLVDLRTDYEWNEDVPSQCVAAATVWKAKEIGRNIYEMEKIVDGKPDGLSIFRISLQAWKKYTRALVQRLPFHRSLPILFWLLLARLLRWKPPVPQIRDRVIRESNREGLRGMYTTVLDGFKGEIACTLRVILEAVERGEPVTFFCKLGKDRTGLISMLVLSCCGASEQDIISDYVRSRDIPDLHKDRSLKKLVGFDAKKFSQAPAHAMHAALQHLRCRYGGTRRYLAEACGFSLNEQQLLAKGLRTGVSLM

InterPro domains:
  IPR026893 Tyrosine/serine-protein phosphatase IphP-type [PF13350] (37-328)
  IPR029021 Protein-tyrosine phosphatase-like [G3DSA:3.90.190.10] (36-329)
  IPR029021 Protein-tyrosine phosphatase-like [SSF52799] (38-325)

pLDDT: mean 85.87, std 17.43, range [26.44, 98.81]

Foldseek 3Di:
DDDDDDPPPPPPPDPPPPDPQDFDFFDDDPCVVLQVVLVVQAPKDFLCSLPVLFDTLAEIFTADCQPGDLVSVCSVCPVSVAQEEEEQEAPVVCVVRPHHPSCPLAFEWEWDPPDDLATDTDTDDHHDVSHHYYYYQHQPHPVLLLVLLLVPDDPVLNVQLVVQVVVCVVVVPDDPDVSNVQSSQVVCQVCFLLSSLLSRLQRNLSSLLVSLVVSLVCLVVVHHYYYYYNGRARPVLSSSLLLCVLLVRDLSSSLSSRQSSFPRQACCPVPVVVVVPRHDCVRHVGRDSVSSVSSQVSCCVPQVGSQRSNVPVSVCNPVSSNSSNVSRSDPDPPD

Secondary structure (DSSP, 8-state):
-------------PPPPSS---PPPPPP-TTHHHHTT-TTSTT-EEGGGG-TTSPTTSEEEES-GGGS-HHHHHIIIIIS---EEEE---HHHHHHSPPPHHHHTSEEEEEEEEETTEEEEEEEE---TT--EEEE--TT-HHHHHHHHHHHS-HHHHHHHHHHHHHHHHTTPPSP-HHHHHHHHHHHHHHHHHHHHHHHHHH-HHHHHHHHHHHHHHHHTT--EEEE-SSSSHHHHHHHHHHHHHTT--HHHHHHHHHTTTTSPPGGGSGGGGGSTT--HHHHSS--HHHHHHHHHHHHHHHSSHHHIIIIII---HHHHHHHHHHHHS-----